Protein 5J0J (pdb70)

Foldseek 3Di:
DVVLVVLVVVLVVLVVVLVVLVVVLVVLVVVCVVVVDPPSVVVNVVSVVVSVVSVVVSVVSVVVSVVVVD/DLLVVLVVVLVVLVVVLVVLVVVLVVLVVVCVVDPDVVSVVVNVVSVVVNVVSVVVSVVSVVSSVVVVD/DVCQLVVLVVVLVVLVVVLVVLVVVLVVLVVVCVVPVDVVSVVVSVVSVVVNVVSVVVSVVSVVSNVVVVD

Solvent-accessible surface area: 11406 Å² total; per-residue (Å²): 159,183,122,24,132,89,1,24,135,72,2,65,66,18,16,126,73,1,89,129,5,12,103,52,0,88,96,49,28,123,134,0,94,150,70,56,68,111,75,34,1,4,88,0,0,96,7,0,4,97,0,9,65,17,7,5,73,2,6,82,8,10,11,68,0,0,143,30,38,70,177,111,35,160,126,15,33,102,104,2,89,64,12,10,158,72,0,91,139,17,16,116,78,0,86,106,46,26,100,124,0,106,139,79,41,48,132,105,22,3,13,84,0,0,83,14,0,0,87,1,10,69,11,9,9,68,3,8,70,9,11,12,59,1,0,116,16,36,67,100,148,177,118,16,148,52,4,32,137,81,4,99,62,14,10,126,70,2,113,130,11,18,100,64,0,83,100,19,17,82,142,1,115,156,67,53,75,88,107,28,5,7,76,0,0,58,7,0,3,114,2,5,62,12,9,0,73,3,7,83,10,11,9,75,0,1,108,16,38,69

Radius of gyration: 17.62 Å; Cα contacts (8 Å, |Δi|>4): 221; chains: 3; bounding box: 29×32×51 Å

Structure (mmCIF, N/CA/C/O backbone):
data_5J0J
#
_entry.id   5J0J
#
_cell.length_a   50.010
_cell.length_b   34.386
_cell.length_c   61.542
_cell.angle_alpha   90.00
_cell.angle_beta   92.40
_cell.angle_gamma   90.00
#
_symmetry.space_group_name_H-M   'P 1 21 1'
#
loop_
_entity.id
_entity.type
_entity.pdbx_description
1 polymer 'designed protein 2L6HC3_6'
2 water water
#
loop_
_atom_site.group_PDB
_atom_site.id
_atom_site.type_symbol
_atom_site.label_atom_id
_atom_site.label_alt_id
_atom_site.label_comp_id
_atom_site.label_asym_id
_atom_site.label_entity_id
_atom_site.label_seq_id
_atom_site.pdbx_PDB_ins_code
_atom_site.Cartn_x
_atom_site.Cartn_y
_atom_site.Cartn_z
_atom_site.occupancy
_atom_site.B_iso_or_equiv
_atom_site.auth_seq_id
_atom_site.auth_comp_id
_atom_site.auth_asym_id
_atom_site.auth_atom_id
_atom_site.pdbx_PDB_model_num
ATOM 1 N N . LYS A 1 7 ? 46.718 19.029 14.515 1.00 70.95 2 LYS A N 1
ATOM 2 C CA . LYS A 1 7 ? 45.711 17.981 14.626 1.00 77.72 2 LYS A CA 1
ATOM 3 C C . LYS A 1 7 ? 46.287 16.744 15.312 1.00 77.24 2 LYS A C 1
ATOM 4 O O . LYS A 1 7 ? 45.575 16.034 16.023 1.00 69.89 2 LYS A O 1
ATOM 22 N N . TYR A 1 8 ? 47.573 16.485 15.094 1.00 81.45 3 TYR A N 1
ATOM 23 C CA . TYR A 1 8 ? 48.260 15.426 15.824 1.00 80.27 3 TYR A CA 1
ATOM 24 C C . TYR A 1 8 ? 48.210 15.740 17.310 1.00 68.51 3 TYR A C 1
ATOM 25 O O . TYR A 1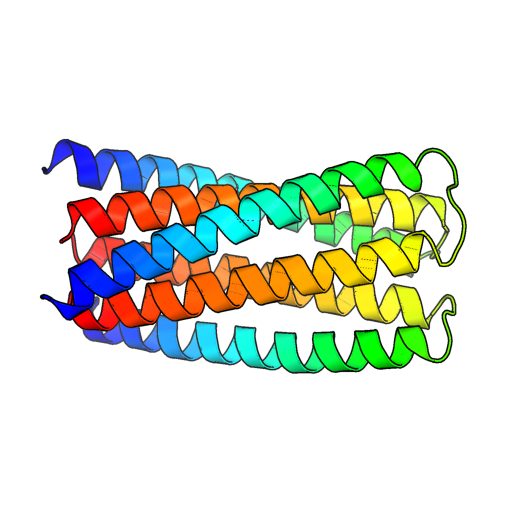 8 ? 48.033 14.850 18.140 1.00 58.01 3 TYR A O 1
ATOM 43 N N . LYS A 1 9 ? 48.363 17.021 17.631 1.00 72.13 4 LYS A N 1
ATOM 44 C CA . LYS A 1 9 ? 48.318 17.482 19.011 1.00 78.79 4 LYS A CA 1
ATOM 45 C C . LYS A 1 9 ? 46.922 17.287 19.594 1.00 76.63 4 LYS A C 1
ATOM 46 O O . LYS A 1 9 ? 46.777 16.910 20.757 1.00 66.76 4 LYS A O 1
ATOM 65 N N . ILE A 1 10 ? 45.898 17.538 18.781 1.00 73.23 5 ILE A N 1
ATOM 66 C CA . ILE A 1 10 ? 44.513 17.367 19.215 1.00 71.29 5 ILE A CA 1
ATOM 67 C C . ILE A 1 10 ? 44.255 15.920 19.614 1.00 64.08 5 ILE A C 1
ATOM 68 O O . ILE A 1 10 ? 43.737 15.652 20.696 1.00 52.62 5 ILE A O 1
ATOM 84 N N . LYS A 1 11 ? 44.611 14.995 18.729 1.00 54.38 6 LYS A N 1
ATOM 85 C CA . LYS A 1 11 ? 44.488 13.572 19.015 1.00 58.76 6 LYS A CA 1
ATOM 86 C C . LYS A 1 11 ? 45.295 13.204 20.257 1.00 52.08 6 LYS A C 1
ATOM 87 O O . LYS A 1 11 ? 44.842 12.424 21.094 1.00 44.23 6 LYS A O 1
ATOM 106 N N . GLU A 1 12 ? 46.486 13.781 20.374 1.00 52.85 7 GLU A N 1
ATOM 107 C CA . GLU A 1 12 ? 47.366 13.501 21.502 1.00 56.45 7 GLU A CA 1
ATOM 108 C C . GLU A 1 12 ? 46.771 14.033 22.801 1.00 52.19 7 GLU A C 1
ATOM 109 O O . GLU A 1 12 ? 46.837 13.370 23.836 1.00 49.62 7 GLU A O 1
ATOM 121 N N . THR A 1 13 ? 46.190 15.228 22.743 1.00 38.63 8 THR A N 1
ATOM 122 C CA . THR A 1 13 ? 45.617 15.851 23.931 1.00 57.73 8 THR A CA 1
ATOM 123 C C . THR A 1 13 ? 44.366 15.115 24.392 1.00 48.58 8 THR A C 1
ATOM 124 O O . THR A 1 13 ? 44.138 14.970 25.590 1.00 39.99 8 THR A O 1
ATOM 135 N N . LEU A 1 14 ? 43.558 14.656 23.440 1.00 40.55 9 LEU A N 1
ATOM 136 C CA . LEU A 1 14 ? 42.375 13.868 23.763 1.00 46.47 9 LEU A CA 1
ATOM 137 C C . LEU A 1 14 ? 42.787 12.599 24.490 1.00 50.78 9 LEU A C 1
ATOM 138 O O . LEU A 1 14 ? 42.157 12.197 25.469 1.00 56.35 9 LEU A O 1
ATOM 154 N N . LYS A 1 15 ? 43.856 11.977 24.006 1.00 44.98 10 LYS A N 1
ATOM 155 C CA . LYS A 1 15 ? 44.400 10.786 24.639 1.00 51.68 10 LYS A CA 1
ATOM 156 C C . LYS A 1 15 ? 44.876 11.138 26.042 1.00 49.47 10 LYS A C 1
ATOM 157 O O . LYS A 1 15 ? 44.715 10.356 26.980 1.00 44.86 10 LYS A O 1
ATOM 176 N N . ARG A 1 16 ? 45.456 12.327 26.179 1.00 36.61 11 ARG A N 1
ATOM 177 C CA . ARG A 1 16 ? 45.928 12.800 27.473 1.00 45.88 11 ARG A CA 1
ATOM 178 C C . ARG A 1 16 ? 44.723 13.115 28.353 1.00 42.94 11 ARG A C 1
ATOM 179 O O . ARG A 1 16 ? 44.672 12.731 29.523 1.00 32.39 11 ARG A O 1
ATOM 200 N N . LEU A 1 17 ? 43.746 13.798 27.767 1.00 45.04 12 LEU A N 1
ATOM 201 C CA . LEU A 1 17 ? 42.513 14.142 28.459 1.00 52.66 12 LEU A CA 1
ATOM 202 C C . LEU A 1 17 ? 41.830 12.867 28.946 1.00 49.28 12 LEU A C 1
ATOM 203 O O . LEU A 1 17 ? 41.266 12.827 30.038 1.00 40.85 12 LEU A O 1
ATOM 219 N N . GLU A 1 18 ? 41.916 11.820 28.132 1.00 44.21 13 GLU A N 1
ATOM 220 C CA . GLU A 1 18 ? 41.329 10.527 28.460 1.00 46.23 13 GLU A CA 1
ATOM 221 C C . GLU A 1 18 ? 42.018 9.891 29.669 1.00 53.56 13 GLU A C 1
ATOM 222 O O . GLU A 1 18 ? 41.355 9.346 30.550 1.00 41.57 13 GLU A O 1
ATOM 234 N N . ASP A 1 19 ? 43.346 9.967 29.708 1.00 47.91 14 ASP A N 1
ATOM 235 C CA . ASP A 1 19 ? 44.112 9.386 30.807 1.00 52.93 14 ASP A CA 1
ATOM 236 C C . ASP A 1 19 ? 43.873 10.137 32.114 1.00 53.30 14 ASP A C 1
ATOM 237 O O . ASP A 1 19 ? 43.833 9.532 33.186 1.00 47.93 14 ASP A O 1
ATOM 246 N N . SER A 1 20 ? 43.724 11.456 32.023 1.00 45.83 15 SER A N 1
ATOM 247 C CA . SER A 1 20 ? 43.447 12.281 33.195 1.00 53.89 15 SER A CA 1
ATOM 248 C C . SER A 1 20 ? 42.111 11.897 33.818 1.00 42.60 15 SER A C 1
ATOM 249 O O . SER A 1 20 ? 41.958 11.886 35.037 1.00 47.21 15 SER A O 1
ATOM 257 N N . LEU A 1 21 ? 41.147 11.585 32.961 1.00 40.70 16 LEU A N 1
ATOM 258 C CA . LEU A 1 21 ? 39.818 11.185 33.401 1.00 52.99 16 LEU A CA 1
ATOM 259 C C . LEU A 1 21 ? 39.872 9.876 34.185 1.00 54.86 16 LEU A C 1
ATOM 260 O O . LEU A 1 21 ? 39.279 9.765 35.258 1.00 45.37 16 LEU A O 1
ATOM 276 N N . ARG A 1 22 ? 40.590 8.892 33.650 1.00 59.88 17 ARG A N 1
ATOM 277 C CA . ARG A 1 22 ? 40.716 7.594 34.307 1.00 62.95 17 ARG A CA 1
ATOM 278 C C . ARG A 1 22 ? 41.311 7.758 35.696 1.00 61.63 17 ARG A C 1
ATOM 279 O O . ARG A 1 22 ? 40.893 7.094 36.646 1.00 60.11 17 ARG A O 1
ATOM 300 N N . GLU A 1 23 ? 42.288 8.649 35.808 1.00 56.85 18 GLU A N 1
ATOM 301 C CA . GLU A 1 23 ? 42.912 8.929 37.091 1.00 70.21 18 GLU A CA 1
ATOM 302 C C . GLU A 1 23 ? 41.897 9.557 38.044 1.00 63.41 18 GLU A C 1
ATOM 303 O O . GLU A 1 23 ? 41.898 9.264 39.238 1.00 61.58 18 GLU A O 1
ATOM 315 N N . LEU A 1 24 ? 41.024 10.410 37.511 1.00 56.99 19 LEU A N 1
ATOM 316 C CA . LEU A 1 24 ? 39.999 11.059 38.327 1.00 55.66 19 LEU A CA 1
ATOM 317 C C . LEU A 1 24 ? 39.078 10.027 38.968 1.00 44.75 19 LEU A C 1
ATOM 318 O O . LEU A 1 24 ? 38.849 10.057 40.177 1.00 49.13 19 LEU A O 1
ATOM 334 N N . ARG A 1 25 ? 38.551 9.119 38.152 1.00 45.97 20 ARG A N 1
ATOM 335 C 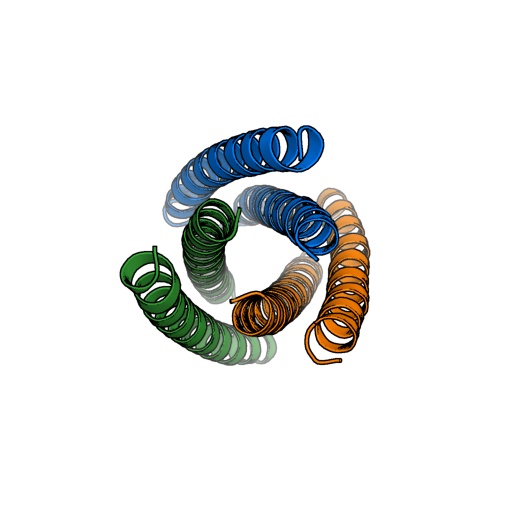CA . ARG A 1 25 ? 37.649 8.080 38.637 1.00 56.48 20 ARG A CA 1
ATOM 336 C C . ARG A 1 25 ? 38.327 7.198 39.676 1.00 60.36 20 ARG A C 1
ATOM 337 O O . ARG A 1 25 ? 37.689 6.746 40.626 1.00 61.73 20 ARG A O 1
ATOM 358 N N . ARG A 1 26 ? 39.619 6.950 39.487 1.00 62.31 21 ARG A N 1
ATOM 359 C CA . ARG A 1 26 ? 40.389 6.158 40.438 1.00 64.51 21 ARG A CA 1
ATOM 360 C C . ARG A 1 26 ? 40.457 6.878 41.780 1.00 58.17 21 ARG A C 1
ATOM 361 O O . ARG A 1 26 ? 40.299 6.264 42.835 1.00 55.28 21 ARG A O 1
ATOM 382 N N . ILE A 1 27 ? 40.691 8.186 41.729 1.00 58.35 22 ILE A N 1
ATOM 383 C CA . ILE A 1 27 ? 40.722 9.012 42.932 1.00 54.05 22 ILE A CA 1
ATOM 384 C C . ILE A 1 27 ? 39.322 9.124 43.521 1.00 49.85 22 ILE A C 1
ATOM 385 O O . ILE A 1 27 ? 39.152 9.145 44.740 1.00 57.97 22 ILE A O 1
ATOM 401 N N . LEU A 1 28 ? 38.323 9.195 42.648 1.00 47.64 23 LEU A N 1
ATOM 402 C CA . LEU A 1 28 ? 36.938 9.321 43.084 1.00 57.23 23 LEU A CA 1
ATOM 403 C C . LEU A 1 28 ? 36.511 8.076 43.857 1.00 59.79 23 LEU A C 1
ATOM 404 O O . LEU A 1 28 ? 35.848 8.173 44.890 1.00 54.24 23 LEU A O 1
ATOM 420 N N . GLU A 1 29 ? 36.902 6.909 43.352 1.00 54.53 24 GLU A N 1
ATOM 421 C CA . GLU A 1 29 ? 36.628 5.647 44.030 1.00 53.12 24 GLU A CA 1
ATOM 422 C C . GLU A 1 29 ? 37.340 5.612 45.373 1.00 65.46 24 GLU A C 1
ATOM 423 O O . GLU A 1 29 ? 36.759 5.221 46.384 1.00 70.55 24 GLU A O 1
ATOM 435 N N . GLU A 1 30 ? 38.605 6.022 45.371 1.00 65.78 25 GLU A N 1
ATOM 436 C CA . GLU A 1 30 ? 39.387 6.108 46.596 1.00 67.95 25 GLU A CA 1
ATOM 437 C C . GLU A 1 30 ? 38.691 7.053 47.566 1.00 68.70 25 GLU A C 1
ATOM 438 O O . GLU A 1 30 ? 38.549 6.755 48.751 1.00 66.17 25 GLU A O 1
ATOM 450 N N . LEU A 1 31 ? 38.241 8.188 47.041 1.00 71.38 26 LEU A N 1
ATOM 451 C CA . LEU A 1 31 ? 37.571 9.202 47.844 1.00 66.90 26 LEU A CA 1
ATOM 452 C C . LEU A 1 31 ? 36.260 8.661 48.404 1.00 64.83 26 LEU A C 1
ATOM 453 O O . LEU A 1 31 ? 35.915 8.916 49.558 1.00 55.62 26 LEU A O 1
ATOM 469 N N . LYS A 1 32 ? 35.542 7.901 47.583 1.00 58.34 27 LYS A N 1
ATOM 470 C CA . LYS A 1 32 ? 34.261 7.331 47.988 1.00 65.51 27 LYS A CA 1
ATOM 471 C C . LYS A 1 32 ? 34.442 6.235 49.032 1.00 72.89 27 LYS A C 1
ATOM 472 O O . LYS A 1 32 ? 33.568 6.018 49.871 1.00 73.23 27 LYS A O 1
ATOM 491 N N . GLU A 1 33 ? 35.574 5.540 48.974 1.00 73.75 28 GLU A N 1
ATOM 492 C CA . GLU A 1 33 ? 35.886 4.526 49.973 1.00 76.29 28 GLU A CA 1
ATOM 493 C C . GLU A 1 33 ? 36.041 5.168 51.344 1.00 78.52 28 GLU A C 1
ATOM 494 O O . GLU A 1 33 ? 35.353 4.797 52.294 1.00 84.29 28 GLU A O 1
ATOM 506 N N . MET A 1 34 ? 36.940 6.143 51.433 1.00 72.77 29 MET A N 1
ATOM 507 C CA . MET A 1 34 ? 37.251 6.792 52.700 1.00 65.13 29 MET A CA 1
ATOM 508 C C . MET A 1 34 ? 36.052 7.536 53.281 1.00 77.70 29 MET A C 1
ATOM 509 O O . MET A 1 34 ? 36.018 7.830 54.475 1.00 82.61 29 MET A O 1
ATOM 523 N N . LEU A 1 35 ? 35.071 7.838 52.438 1.00 79.03 30 LEU A N 1
ATOM 524 C CA . LEU A 1 35 ? 33.891 8.566 52.885 1.00 73.41 30 LEU A CA 1
ATOM 525 C C . LEU A 1 35 ? 33.050 7.696 53.813 1.00 78.95 30 LEU A C 1
ATOM 526 O O . LEU A 1 35 ? 32.438 8.198 54.755 1.00 81.72 30 LEU A O 1
ATOM 542 N N . GLU A 1 36 ? 33.025 6.393 53.542 1.00 84.89 31 GLU A N 1
ATOM 543 C CA . GLU A 1 36 ? 32.366 5.436 54.426 1.00 96.68 31 GLU A CA 1
ATOM 544 C C . GLU A 1 36 ? 33.394 4.808 55.370 1.00 95.09 31 GLU A C 1
ATOM 545 O O . GLU A 1 36 ? 33.299 3.633 55.724 1.00 97.05 31 GLU A O 1
ATOM 557 N N . ARG A 1 37 ? 34.385 5.606 55.758 1.00 93.12 32 ARG A N 1
ATOM 558 C CA . ARG A 1 37 ? 35.375 5.203 56.754 1.00 88.22 32 ARG A CA 1
ATOM 559 C C . ARG A 1 37 ? 35.523 6.285 57.819 1.00 92.86 32 ARG A C 1
ATOM 560 O O . ARG A 1 37 ? 36.275 6.121 58.780 1.00 100.64 32 ARG A O 1
ATOM 581 N N . LEU A 1 38 ? 34.816 7.395 57.627 1.00 83.08 33 LEU A N 1
ATOM 582 C CA . LEU A 1 38 ? 34.634 8.394 58.669 1.00 88.65 33 LEU A CA 1
ATOM 583 C C . LEU A 1 38 ? 33.207 8.290 59.192 1.00 99.95 33 LEU A C 1
ATOM 584 O O . LEU A 1 38 ? 32.893 8.793 60.267 1.00 102.02 33 LEU A O 1
ATOM 600 N N . GLU A 1 39 ? 32.345 7.639 58.415 1.00 96.26 34 GLU A N 1
ATOM 601 C CA . GLU A 1 39 ? 30.984 7.360 58.849 1.00 94.52 34 GLU A CA 1
ATOM 602 C C . GLU A 1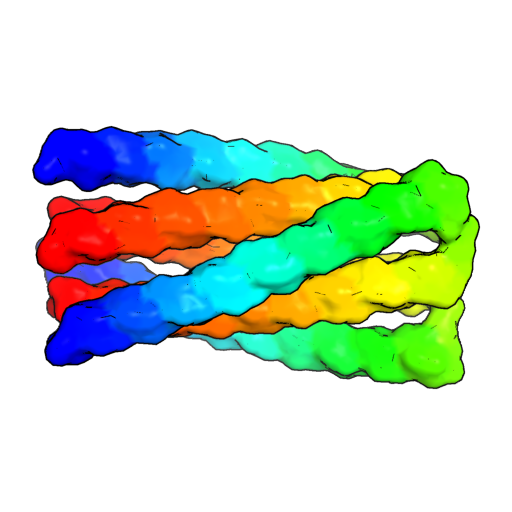 39 ? 31.002 6.279 59.929 1.00 107.58 34 GLU A C 1
ATOM 603 O O . GLU A 1 39 ? 30.091 6.197 60.753 1.00 116.57 34 GLU A O 1
ATOM 615 N N . LYS A 1 40 ? 32.050 5.457 59.915 1.00 105.80 35 LYS A N 1
ATOM 616 C CA . LYS A 1 40 ? 32.263 4.437 60.937 1.00 106.34 35 LYS A CA 1
ATOM 617 C C . LYS A 1 40 ? 32.992 5.028 62.141 1.00 106.90 35 LYS A C 1
ATOM 618 O O . LYS A 1 40 ? 32.755 4.629 63.282 1.00 111.11 35 LYS A O 1
ATOM 637 N N . ASN A 1 41 ? 33.881 5.979 61.868 1.00 102.00 36 ASN A N 1
ATOM 638 C CA . ASN A 1 41 ? 34.660 6.654 62.902 1.00 110.08 36 ASN A CA 1
ATOM 639 C C . ASN A 1 41 ? 34.615 8.169 62.697 1.00 111.94 36 ASN A C 1
ATOM 640 O O . ASN A 1 41 ? 35.586 8.761 62.224 1.00 112.03 36 ASN A O 1
ATOM 651 N N . PRO A 1 42 ? 33.480 8.802 63.034 1.00 112.27 37 PRO A N 1
ATOM 652 C CA . PRO A 1 42 ? 33.349 10.257 62.895 1.00 104.72 37 PRO A CA 1
ATOM 653 C C . PRO A 1 42 ? 34.242 11.024 63.870 1.00 107.87 37 PRO A C 1
ATOM 654 O O . PRO A 1 42 ? 33.740 11.731 64.744 1.00 115.57 37 PRO A O 1
ATOM 665 N N . ASP A 1 43 ? 35.554 10.871 63.721 1.00 105.75 38 ASP A N 1
ATOM 666 C CA . ASP A 1 43 ? 36.512 11.566 64.574 1.00 109.61 38 ASP A CA 1
ATOM 667 C C . ASP A 1 43 ? 37.551 12.308 63.743 1.00 98.46 38 ASP A C 1
ATOM 668 O O . ASP A 1 43 ? 37.563 12.224 62.515 1.00 99.32 38 ASP A O 1
ATOM 677 N N . LYS A 1 44 ? 38.428 13.027 64.432 1.00 97.43 39 LYS A N 1
ATOM 678 C CA . LYS A 1 44 ? 39.416 13.881 63.788 1.00 91.55 39 LYS A CA 1
ATOM 679 C C . LYS A 1 44 ? 40.503 13.079 63.080 1.00 96.07 39 LYS A C 1
ATOM 680 O O . LYS A 1 44 ? 40.668 11.885 63.324 1.00 105.44 39 LYS A O 1
ATOM 699 N N . ASP A 1 45 ? 41.166 13.758 62.155 1.00 93.07 40 ASP A N 1
ATOM 700 C CA . ASP A 1 45 ? 42.319 13.244 61.409 1.00 92.86 40 ASP A CA 1
ATOM 701 C C . ASP A 1 45 ? 42.016 12.100 60.463 1.00 83.99 40 ASP A C 1
ATOM 702 O O . ASP A 1 45 ? 42.807 11.802 59.618 1.00 87.05 40 ASP A O 1
ATOM 711 N N . VAL A 1 46 ? 40.882 11.456 60.610 1.00 82.79 41 VAL A N 1
ATOM 712 C CA . VAL A 1 46 ? 40.291 10.669 59.535 1.00 83.75 41 VAL A CA 1
ATOM 713 C C . VAL A 1 46 ? 39.620 11.649 58.582 1.00 77.94 41 VAL A C 1
ATOM 714 O O . VAL A 1 46 ? 39.622 11.462 57.366 1.00 76.05 41 VAL A O 1
ATOM 727 N N . ILE A 1 47 ? 39.041 12.696 59.162 1.00 71.67 42 ILE A N 1
ATOM 728 C CA . ILE A 1 47 ? 38.532 13.831 58.404 1.00 63.65 42 ILE A CA 1
ATOM 729 C C . ILE A 1 47 ? 39.668 14.464 57.609 1.00 61.62 42 ILE A C 1
ATOM 730 O O . ILE A 1 47 ? 39.486 14.863 56.459 1.00 65.70 42 ILE A O 1
ATOM 746 N N . VAL A 1 48 ? 40.845 14.537 58.224 1.00 63.95 43 VAL A N 1
ATOM 747 C CA . VAL A 1 48 ? 42.022 15.105 57.573 1.00 67.21 43 VAL A CA 1
ATOM 748 C C . VAL A 1 48 ? 42.475 14.215 56.418 1.00 58.79 43 VAL A C 1
ATOM 749 O O . VAL A 1 48 ? 42.906 14.714 55.380 1.00 62.39 43 VAL A O 1
ATOM 762 N N . GLU A 1 49 ? 42.373 12.901 56.603 1.00 59.45 44 GLU A N 1
ATOM 763 C CA . GLU A 1 49 ? 42.744 11.950 55.557 1.00 69.15 44 GLU A CA 1
ATOM 764 C C . GLU A 1 49 ? 41.899 12.158 54.307 1.00 61.82 44 GLU A C 1
ATOM 765 O O . GLU A 1 49 ? 42.387 12.017 53.190 1.00 51.44 44 GLU A O 1
ATOM 777 N N . VAL A 1 50 ? 40.629 12.490 54.507 1.00 62.32 45 VAL A N 1
ATOM 778 C CA . VAL A 1 50 ? 39.711 12.720 53.398 1.00 63.09 45 VAL A CA 1
ATOM 779 C C . VAL A 1 50 ? 40.003 14.050 52.719 1.00 52.48 45 VAL A C 1
ATOM 780 O O . VAL A 1 50 ? 40.039 14.130 51.491 1.00 49.32 45 VAL A O 1
ATOM 793 N N . LEU A 1 51 ? 40.211 15.089 53.522 1.00 45.93 46 LEU A N 1
ATOM 794 C CA . LEU A 1 51 ? 40.538 16.406 52.990 1.00 46.63 46 LEU A CA 1
ATOM 795 C C . LEU A 1 51 ? 41.757 16.326 52.082 1.00 47.77 46 LEU A C 1
ATOM 796 O O . LEU A 1 51 ? 41.810 16.994 51.054 1.00 51.41 46 LEU A O 1
ATOM 812 N N . LYS A 1 52 ? 42.727 15.497 52.458 1.00 49.63 47 LYS A N 1
ATOM 813 C CA . LYS A 1 52 ? 43.905 15.287 51.625 1.00 57.76 47 LYS A CA 1
ATOM 814 C C . LYS A 1 52 ? 43.507 14.737 50.260 1.00 47.29 47 LYS A C 1
ATOM 815 O O . LYS A 1 52 ? 44.031 15.165 49.233 1.00 54.03 47 LYS A O 1
ATOM 834 N N . VAL A 1 53 ? 42.575 13.789 50.257 1.00 42.78 48 VAL A N 1
ATOM 835 C CA . VAL A 1 53 ? 42.166 13.124 49.026 1.00 48.59 48 VAL A CA 1
ATOM 836 C C . VAL A 1 53 ? 41.228 14.016 48.218 1.00 39.10 48 VAL A C 1
ATOM 837 O O . VAL A 1 53 ? 41.170 13.919 46.992 1.00 35.56 48 VAL A O 1
ATOM 850 N N . ILE A 1 54 ? 40.498 14.887 48.908 1.00 43.89 49 ILE A N 1
ATOM 851 C CA . ILE A 1 54 ? 39.616 15.837 48.240 1.00 37.11 49 ILE A CA 1
ATOM 852 C C . ILE A 1 54 ? 40.446 16.839 47.437 1.00 41.82 49 ILE A C 1
ATOM 853 O O . ILE A 1 54 ? 40.168 17.084 46.262 1.00 35.83 49 ILE A O 1
ATOM 869 N N . VAL A 1 55 ? 41.475 17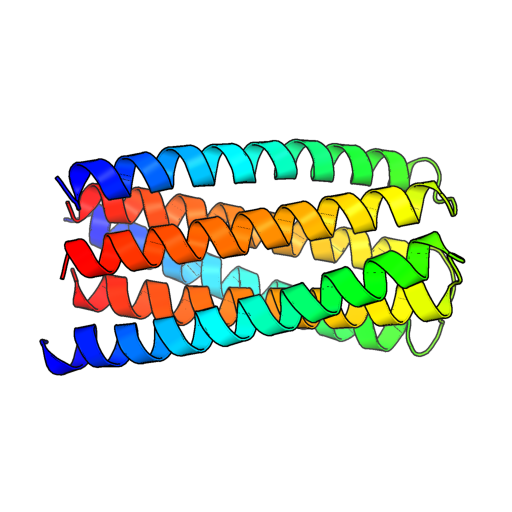.402 48.063 1.00 36.54 50 VAL A N 1
ATOM 870 C CA . VAL A 1 55 ? 42.346 18.354 47.381 1.00 44.09 50 VAL A CA 1
ATOM 871 C C . VAL A 1 55 ? 43.059 17.662 46.227 1.00 36.27 50 VAL A C 1
ATOM 872 O O . VAL A 1 55 ? 43.298 18.263 45.182 1.00 39.10 50 VAL A O 1
ATOM 885 N N . LYS A 1 56 ? 43.396 16.393 46.427 1.00 40.67 51 LYS A N 1
ATOM 886 C CA . LYS A 1 56 ? 44.003 15.586 45.379 1.00 40.88 51 LYS A CA 1
ATOM 887 C C . LYS A 1 56 ? 43.038 15.459 44.211 1.00 31.22 51 LYS A C 1
ATOM 888 O O . LYS A 1 56 ? 43.424 15.625 43.055 1.00 32.34 51 LYS A O 1
ATOM 907 N N . ALA A 1 57 ? 41.778 15.167 44.517 1.00 32.54 52 ALA A N 1
ATOM 908 C CA . ALA A 1 57 ? 40.758 15.040 43.485 1.00 38.74 52 ALA A CA 1
ATOM 909 C C . ALA A 1 57 ? 40.578 16.367 42.750 1.00 33.88 52 ALA A C 1
ATOM 910 O O . ALA A 1 57 ? 40.489 16.403 41.523 1.00 30.75 52 ALA A O 1
ATOM 917 N N . ILE A 1 58 ? 40.536 17.458 43.510 1.00 28.67 53 ILE A N 1
ATOM 918 C CA . ILE A 1 58 ? 40.361 18.784 42.933 1.00 32.20 53 ILE A CA 1
ATOM 919 C C . ILE A 1 58 ? 41.565 19.158 42.079 1.00 32.98 53 ILE A C 1
ATOM 920 O O . ILE A 1 58 ? 41.408 19.694 40.985 1.00 32.85 53 ILE A O 1
ATOM 936 N N . GLU A 1 59 ? 42.764 18.868 42.573 1.00 36.40 54 GLU A N 1
ATOM 937 C CA . GLU A 1 59 ? 43.977 19.138 41.813 1.00 42.06 54 GLU A CA 1
ATOM 938 C C . GLU A 1 59 ? 43.941 18.386 40.489 1.00 27.64 54 GLU A C 1
ATOM 939 O O . GLU A 1 59 ? 44.317 18.925 39.449 1.00 37.72 54 GLU A O 1
ATOM 951 N N . ALA A 1 60 ? 43.474 17.143 40.533 1.00 27.82 55 ALA A N 1
ATOM 952 C CA . ALA A 1 60 ? 43.344 16.329 39.331 1.00 26.55 55 ALA A CA 1
ATOM 953 C C . ALA A 1 60 ? 42.245 16.881 38.434 1.00 29.78 55 ALA A C 1
ATOM 954 O O . ALA A 1 60 ? 42.347 16.834 37.208 1.00 31.22 55 ALA A O 1
ATOM 961 N N . SER A 1 61 ? 41.194 17.412 39.052 1.00 28.02 56 SER A N 1
ATOM 962 C CA . SER A 1 61 ? 40.093 18.014 38.309 1.00 27.06 56 SER A CA 1
ATOM 963 C C . SER A 1 61 ? 40.558 19.258 37.554 1.00 29.34 56 SER A C 1
ATOM 964 O O . SER A 1 61 ? 40.268 19.415 36.368 1.00 24.09 56 SER A O 1
ATOM 972 N N . VAL A 1 62 ? 41.281 20.137 38.241 1.00 23.15 57 VAL A N 1
ATOM 973 C CA . VAL A 1 62 ? 41.777 21.367 37.626 1.00 29.66 57 VAL A CA 1
ATOM 974 C C . VAL A 1 62 ? 42.772 21.056 36.510 1.00 28.44 57 VAL A C 1
ATOM 975 O O . VAL A 1 62 ? 42.778 21.714 35.470 1.00 34.43 57 VAL A O 1
ATOM 988 N N . GLU A 1 63 ? 43.614 20.052 36.732 1.00 36.03 58 GLU A N 1
ATOM 989 C CA . GLU A 1 63 ? 44.557 19.618 35.709 1.00 42.71 58 GLU A CA 1
ATOM 990 C C . GLU A 1 63 ? 43.803 19.118 34.482 1.00 34.97 58 GLU A C 1
ATOM 991 O O . GLU A 1 63 ? 44.186 19.404 33.348 1.00 34.34 58 GLU A O 1
ATOM 1003 N N . ASN A 1 64 ? 42.722 18.378 34.712 1.00 33.59 59 ASN A N 1
ATOM 1004 C CA . ASN A 1 64 ? 41.902 17.876 33.614 1.00 35.45 59 ASN A CA 1
ATOM 1005 C C . ASN A 1 64 ? 41.286 19.027 32.826 1.00 27.27 59 ASN A C 1
ATOM 1006 O O . ASN A 1 64 ? 41.209 18.977 31.600 1.00 29.51 59 ASN A O 1
ATOM 1017 N N . GLN A 1 65 ? 40.859 20.067 33.535 1.00 25.99 60 GLN A N 1
ATOM 1018 C CA . GLN A 1 65 ? 40.285 21.249 32.896 1.00 34.08 60 GLN A CA 1
ATOM 1019 C C . GLN A 1 65 ? 41.344 22.073 32.166 1.00 34.30 60 GLN A C 1
ATOM 1020 O O . GLN A 1 65 ? 41.051 22.717 31.157 1.00 27.04 60 GLN A O 1
ATOM 1034 N N . ARG A 1 66 ? 42.572 22.059 32.676 1.00 40.56 61 ARG A N 1
ATOM 1035 C CA . ARG A 1 66 ? 43.666 22.768 32.019 1.00 40.16 61 ARG A CA 1
ATOM 1036 C C . ARG A 1 66 ? 43.936 22.123 30.666 1.00 31.95 61 ARG A C 1
ATOM 1037 O O . ARG A 1 66 ? 43.986 22.801 29.640 1.00 29.31 61 ARG A O 1
ATOM 1058 N N . ILE A 1 67 ? 44.087 20.803 30.675 1.00 31.71 62 ILE A N 1
ATOM 1059 C CA . ILE A 1 67 ? 44.304 20.039 29.451 1.00 43.69 62 ILE A CA 1
ATOM 1060 C C . ILE A 1 67 ? 43.135 20.214 28.490 1.00 38.92 62 ILE A C 1
ATOM 1061 O O . ILE A 1 67 ? 43.319 20.248 27.274 1.00 41.75 62 ILE A O 1
ATOM 1077 N N . SER A 1 68 ? 41.932 20.322 29.047 1.00 44.00 63 SER A N 1
ATOM 1078 C CA . SER A 1 68 ? 40.722 20.473 28.246 1.00 40.25 63 SER A CA 1
ATOM 1079 C C . SER A 1 68 ? 40.705 21.801 27.493 1.00 33.17 63 SER A C 1
ATOM 1080 O O . SER A 1 68 ? 40.435 21.835 26.294 1.00 34.16 63 SER A O 1
ATOM 1088 N N . ALA A 1 69 ? 40.990 22.890 28.203 1.00 35.87 64 ALA A N 1
ATOM 1089 C CA . ALA A 1 69 ? 41.009 24.224 27.602 1.00 33.74 64 ALA A CA 1
ATOM 1090 C C . ALA A 1 69 ? 42.148 24.354 26.597 1.00 43.17 64 ALA A C 1
ATOM 1091 O O . ALA A 1 69 ? 41.986 24.945 25.528 1.00 33.56 64 ALA A O 1
ATOM 1098 N N . GLU A 1 70 ? 43.304 23.807 26.957 1.00 38.09 65 GLU A N 1
ATOM 1099 C CA . GLU A 1 70 ? 44.451 23.767 26.059 1.00 49.29 65 GLU A CA 1
ATOM 1100 C C . GLU A 1 70 ? 44.063 23.125 24.732 1.00 43.62 65 GLU A C 1
ATOM 1101 O O . GLU A 1 70 ? 44.505 23.557 23.669 1.00 47.38 65 GLU A O 1
ATOM 1113 N N . ASN A 1 71 ? 43.222 22.099 24.806 1.00 42.77 66 ASN A N 1
ATOM 1114 C CA . ASN A 1 71 ? 42.766 21.390 23.618 1.00 41.18 66 ASN A CA 1
ATOM 1115 C C . ASN A 1 71 ? 41.719 22.186 22.839 1.00 43.64 66 ASN A C 1
ATOM 1116 O O . ASN A 1 71 ? 41.603 22.046 21.623 1.00 44.68 66 ASN A O 1
ATOM 1127 N N . GLN A 1 72 ? 40.978 23.037 23.518 1.00 43.34 67 GLN A N 1
ATOM 1128 C CA . GLN A 1 72 ? 39.980 23.885 22.899 1.00 41.77 67 GLN A CA 1
ATOM 1129 C C . GLN A 1 72 ? 40.596 25.055 22.179 1.00 46.13 67 GLN A C 1
ATOM 1130 O O . GLN A 1 72 ? 40.085 25.540 21.207 1.00 34.83 67 GLN A O 1
ATOM 1144 N N . LYS A 1 73 ? 41.732 25.479 22.675 1.00 46.21 68 LYS A N 1
ATOM 1145 C CA . LYS A 1 73 ? 42.504 26.506 21.987 1.00 49.32 68 LYS A CA 1
ATOM 1146 C C . LYS A 1 73 ? 43.009 25.969 20.651 1.00 49.37 68 LYS A C 1
ATOM 1147 O O . LYS A 1 73 ? 43.238 26.729 19.710 1.00 52.76 68 LYS A O 1
ATOM 1166 N N . ALA A 1 74 ? 43.175 24.651 20.576 1.00 45.29 69 ALA A N 1
ATOM 1167 C CA . ALA A 1 74 ? 43.667 24.000 19.368 1.00 47.88 69 ALA A CA 1
ATOM 1168 C C . ALA A 1 74 ? 42.547 23.785 18.354 1.00 49.20 69 ALA A C 1
ATOM 1169 O O . ALA A 1 74 ? 42.754 23.937 17.150 1.00 57.92 69 ALA A O 1
ATOM 1176 N N . LEU A 1 75 ? 41.363 23.430 18.842 1.00 61.79 70 LEU A N 1
ATOM 1177 C CA . LEU A 1 75 ? 40.211 23.214 17.970 1.00 59.06 70 LEU A CA 1
ATOM 1178 C C . LEU A 1 75 ? 39.822 24.505 17.254 1.00 51.27 70 LEU A C 1
ATOM 1179 O O . LEU A 1 75 ? 39.231 24.473 16.175 1.00 60.00 70 LEU A O 1
ATOM 1195 N N . ALA A 1 76 ? 40.162 25.638 17.860 1.00 50.40 71 ALA A N 1
ATOM 1196 C CA . ALA A 1 76 ? 39.855 26.942 17.284 1.00 58.21 71 ALA A CA 1
ATOM 1197 C C . ALA A 1 76 ? 40.852 27.303 16.187 1.00 53.47 71 ALA A C 1
ATOM 1198 O O . ALA A 1 76 ? 42.065 27.204 16.377 1.00 55.37 71 ALA A O 1
ATOM 1205 N N . TYR B 1 8 ? 35.710 36.388 19.013 1.00 67.82 3 TYR B N 1
ATOM 1206 C CA . TYR B 1 8 ? 34.402 36.488 18.434 1.00 71.77 3 TYR B CA 1
ATOM 1207 C C . TYR B 1 8 ? 33.573 35.299 18.771 1.00 57.99 3 TYR B C 1
ATOM 1208 O O . TYR B 1 8 ? 33.315 34.433 18.000 1.00 77.83 3 TYR B O 1
ATOM 1226 N N . LYS B 1 9 ? 33.117 35.298 19.982 1.00 73.39 4 LYS B N 1
ATOM 1227 C CA . LYS B 1 9 ? 32.478 34.151 20.550 1.00 74.63 4 LYS B CA 1
ATOM 1228 C C . LYS B 1 9 ? 33.634 33.262 20.770 1.00 50.61 4 LYS B C 1
ATOM 1229 O O . LYS B 1 9 ? 34.157 33.247 21.839 1.00 57.77 4 LYS B O 1
ATOM 1248 N N . ILE B 1 10 ? 34.079 32.584 19.742 1.00 51.96 5 ILE B N 1
ATOM 1249 C CA . ILE B 1 10 ? 35.171 31.658 19.903 1.00 53.72 5 ILE B CA 1
ATOM 1250 C C . ILE B 1 10 ? 36.358 32.336 20.561 1.00 54.72 5 ILE B C 1
ATOM 1251 O O . ILE B 1 10 ? 36.745 31.991 21.645 1.00 48.35 5 ILE B O 1
ATOM 1267 N N . LYS B 1 11 ? 36.874 33.357 19.918 1.00 54.64 6 LYS B N 1
ATOM 1268 C CA . LYS B 1 11 ? 37.966 34.129 20.458 1.00 55.03 6 LYS B CA 1
ATOM 1269 C C . LYS B 1 11 ? 37.682 34.728 21.827 1.00 47.57 6 LYS B C 1
ATOM 1270 O O . LYS B 1 11 ? 38.529 34.736 22.665 1.00 46.84 6 LYS B O 1
ATOM 1289 N N . GLU B 1 12 ? 36.494 35.236 22.053 1.00 48.04 7 GLU B N 1
ATOM 1290 C CA . GLU B 1 12 ? 36.195 35.897 23.320 1.00 57.73 7 GLU B CA 1
ATOM 1291 C C . GLU B 1 12 ? 35.834 34.904 24.422 1.00 38.31 7 GLU B C 1
ATOM 1292 O O . GLU B 1 12 ? 36.211 35.100 25.576 1.00 35.64 7 GLU B O 1
ATOM 1304 N N . THR B 1 13 ? 35.111 33.866 24.054 1.00 30.68 8 THR B N 1
ATOM 1305 C CA . THR B 1 13 ? 34.785 32.804 24.978 1.00 46.94 8 THR B CA 1
ATOM 1306 C C . THR B 1 13 ? 36.050 32.092 25.454 1.00 46.26 8 THR B C 1
ATOM 1307 O O . THR B 1 13 ? 36.195 31.740 26.589 1.00 38.47 8 THR B O 1
ATOM 1318 N N . LEU B 1 14 ? 36.976 31.938 24.544 1.00 44.22 9 LEU B N 1
ATOM 1319 C CA . LEU B 1 14 ? 38.243 31.293 24.841 1.00 37.72 9 LEU B CA 1
ATOM 1320 C C . LEU B 1 14 ? 39.042 32.153 25.812 1.00 40.92 9 LEU B C 1
ATOM 1321 O O . LEU B 1 14 ? 39.753 31.633 26.671 1.00 37.14 9 LEU B O 1
ATOM 1337 N N . LYS B 1 15 ? 38.909 33.471 25.687 1.00 43.20 10 LYS B N 1
ATOM 1338 C CA . LYS B 1 15 ? 39.591 34.390 26.594 1.00 44.34 10 LYS B CA 1
ATOM 1339 C C . LYS B 1 15 ? 38.963 34.340 27.984 1.00 41.98 10 LYS B C 1
ATOM 1340 O O . LYS B 1 15 ? 39.668 34.400 28.992 1.00 49.40 10 LYS B O 1
ATOM 1359 N N . ARG B 1 16 ? 37.638 34.239 28.035 1.00 37.83 11 ARG B N 1
ATOM 1360 C CA . ARG B 1 16 ? 36.939 34.079 29.307 1.00 40.53 11 ARG B CA 1
ATOM 1361 C C . ARG B 1 16 ? 37.380 32.789 29.983 1.00 23.65 11 ARG B C 1
ATOM 1362 O O . ARG B 1 16 ? 37.585 32.749 31.196 1.00 26.63 11 ARG B O 1
ATOM 1383 N N . LEU B 1 17 ? 37.524 31.735 29.187 1.00 30.65 12 LEU B N 1
ATOM 1384 C CA . LEU B 1 17 ? 37.970 30.445 29.697 1.00 31.79 12 LEU B CA 1
ATOM 1385 C C . LEU B 1 17 ? 39.362 30.561 30.318 1.00 41.64 12 LEU B C 1
ATOM 1386 O O . LEU B 1 17 ? 39.635 29.971 31.366 1.00 37.02 12 LEU B O 1
ATOM 1402 N N . GLU B 1 18 ? 40.231 31.335 29.672 1.00 45.25 13 GLU B N 1
ATOM 1403 C CA . GLU B 1 18 ? 41.593 31.544 30.155 1.00 34.50 13 GLU B CA 1
ATOM 1404 C C . GLU B 1 18 ? 41.589 32.221 31.518 1.00 43.21 13 GLU B C 1
ATOM 1405 O O . GLU B 1 18 ? 42.308 31.807 32.426 1.00 48.63 13 GLU B O 1
ATOM 1417 N N . ASP B 1 19 ? 40.772 33.260 31.661 1.00 48.51 14 ASP B N 1
ATOM 1418 C CA . ASP B 1 19 ? 40.694 33.995 32.918 1.00 45.80 14 ASP B CA 1
ATOM 1419 C C . ASP B 1 19 ? 40.091 33.126 34.013 1.00 46.02 14 ASP B C 1
ATOM 1420 O O . ASP B 1 19 ? 40.580 33.110 35.143 1.00 40.06 14 ASP B O 1
ATOM 1429 N N . SER B 1 20 ? 39.029 32.403 33.672 1.00 35.90 15 SER B N 1
ATOM 1430 C CA . SER B 1 20 ? 38.361 31.532 34.631 1.00 43.49 15 SER B CA 1
ATOM 1431 C C . SER B 1 20 ? 39.310 30.443 35.113 1.00 28.68 15 SER B C 1
ATOM 1432 O O . SER B 1 20 ? 39.338 30.112 36.295 1.00 30.05 15 SER B O 1
ATOM 1440 N N . LEU B 1 21 ? 40.096 29.898 34.191 1.00 36.81 16 LEU B N 1
ATOM 1441 C CA . LEU B 1 21 ? 41.055 28.856 34.529 1.00 35.11 16 LEU B CA 1
ATOM 1442 C C . LEU B 1 21 ? 42.145 29.407 35.446 1.00 50.93 16 LEU B C 1
ATOM 1443 O O . LEU B 1 21 ? 42.570 28.737 36.390 1.00 41.52 16 LEU B O 1
ATOM 1459 N N . ARG B 1 22 ? 42.587 30.632 35.169 1.00 45.63 17 ARG B N 1
ATOM 1460 C CA . ARG B 1 22 ? 43.560 31.306 36.025 1.00 47.38 17 ARG B CA 1
ATOM 1461 C C . ARG B 1 22 ? 42.993 31.486 37.427 1.00 38.20 17 ARG B C 1
ATOM 1462 O O . ARG B 1 22 ? 43.672 31.220 38.421 1.00 43.93 17 ARG B O 1
ATOM 1483 N N . GLU B 1 23 ? 41.753 31.958 37.499 1.00 36.77 18 GLU B N 1
ATOM 1484 C CA . GLU B 1 23 ? 41.075 32.134 38.777 1.00 42.08 18 GLU B CA 1
ATOM 1485 C C . GLU B 1 23 ? 41.061 30.815 39.546 1.00 35.79 18 GLU B C 1
ATOM 1486 O O . GLU B 1 23 ? 41.308 30.780 40.750 1.00 45.95 18 GLU B O 1
ATOM 1498 N N . LEU B 1 24 ? 40.793 29.730 38.829 1.00 39.43 19 LEU B N 1
ATOM 1499 C CA . LEU B 1 24 ? 40.686 28.409 39.436 1.00 43.36 19 LEU B CA 1
ATOM 1500 C C . LEU B 1 24 ? 42.037 27.927 39.957 1.00 36.12 19 LEU B C 1
ATOM 1501 O O . LEU B 1 24 ? 42.142 27.441 41.085 1.00 27.61 19 LEU B O 1
ATOM 1517 N N . ARG B 1 25 ? 43.069 28.072 39.132 1.00 33.07 20 ARG B N 1
ATOM 1518 C CA . ARG B 1 25 ? 44.414 27.652 39.511 1.00 41.68 20 ARG B CA 1
ATOM 1519 C C . ARG B 1 25 ? 44.926 28.441 40.712 1.00 33.64 20 ARG B C 1
ATOM 1520 O O . ARG B 1 25 ? 45.667 27.911 41.536 1.00 43.03 20 ARG B O 1
ATOM 1541 N N . ARG B 1 26 ? 44.521 29.704 40.817 1.00 35.61 21 ARG B N 1
ATOM 1542 C CA . ARG B 1 26 ? 44.936 30.545 41.935 1.00 38.52 21 ARG B CA 1
ATOM 1543 C C . ARG B 1 26 ? 44.346 30.033 43.242 1.00 43.09 21 ARG B C 1
ATOM 1544 O O . ARG B 1 26 ? 45.046 29.917 44.248 1.00 45.78 21 ARG B O 1
ATOM 1565 N N . ILE B 1 27 ? 43.050 29.737 43.218 1.00 47.37 22 ILE B N 1
ATOM 1566 C CA . ILE B 1 27 ? 42.351 29.213 44.386 1.00 34.96 22 ILE B CA 1
ATOM 1567 C C . ILE B 1 27 ? 4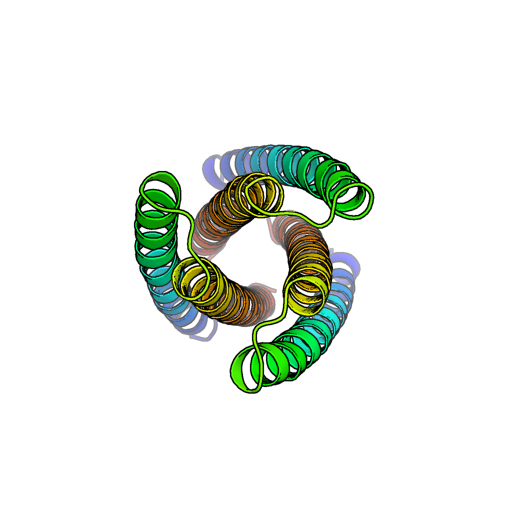2.933 27.861 44.779 1.00 34.55 22 ILE B C 1
ATOM 1568 O O . ILE B 1 27 ? 42.972 27.507 45.958 1.00 43.46 22 ILE B O 1
ATOM 1584 N N . LEU B 1 28 ? 43.392 27.109 43.786 1.00 32.39 23 LEU B N 1
ATOM 1585 C CA . LEU B 1 28 ? 43.991 25.809 44.047 1.00 36.26 23 LEU B CA 1
ATOM 1586 C C . LEU B 1 28 ? 45.312 25.962 44.800 1.00 41.14 23 LEU B C 1
ATOM 1587 O O . LEU B 1 28 ? 45.623 25.158 45.673 1.00 39.54 23 LEU B O 1
ATOM 1603 N N . GLU B 1 29 ? 46.086 26.990 44.459 1.00 47.90 24 GLU B N 1
ATOM 1604 C CA . GLU B 1 29 ? 47.334 27.270 45.167 1.00 45.07 24 GLU B CA 1
ATOM 1605 C C . GLU B 1 29 ? 47.059 27.586 46.632 1.00 46.62 24 GLU B C 1
ATOM 1606 O O . GLU B 1 29 ? 47.791 27.152 47.518 1.00 54.98 24 GLU B O 1
ATOM 1618 N N . GLU B 1 30 ? 45.999 28.350 46.878 1.00 53.96 25 GLU B N 1
ATOM 1619 C CA . GLU B 1 30 ? 45.582 28.670 48.238 1.00 53.12 25 GLU B CA 1
ATOM 1620 C C . GLU B 1 30 ? 45.148 27.410 48.975 1.00 51.44 25 GLU B C 1
ATOM 1621 O O . GLU B 1 30 ? 45.513 27.195 50.130 1.00 54.27 25 GLU B O 1
ATOM 1633 N N . LEU B 1 31 ? 44.360 26.583 48.295 1.00 48.56 26 LEU B N 1
ATOM 1634 C CA . LEU B 1 31 ? 43.876 25.330 48.862 1.00 53.81 26 LEU B CA 1
ATOM 1635 C C . LEU B 1 31 ? 45.039 24.404 49.208 1.00 48.82 26 LEU B C 1
ATOM 1636 O O . LEU B 1 31 ? 45.004 23.690 50.209 1.00 46.23 26 LEU B O 1
ATOM 1652 N N . LYS B 1 32 ? 46.072 24.431 48.373 1.00 46.47 27 LYS B N 1
ATOM 1653 C CA . LYS B 1 32 ? 47.251 23.596 48.574 1.00 51.89 27 LYS B CA 1
ATOM 1654 C C . LYS B 1 32 ? 48.018 24.013 49.826 1.00 59.96 27 LYS B C 1
ATOM 1655 O O . LYS B 1 32 ? 48.537 23.169 50.556 1.00 62.26 27 LYS B O 1
ATOM 1674 N N . GLU B 1 33 ? 48.092 25.318 50.064 1.00 50.69 28 GLU B N 1
ATOM 1675 C CA . GLU B 1 33 ? 48.741 25.843 51.260 1.00 61.85 28 GLU B CA 1
ATOM 1676 C C . GLU B 1 33 ? 47.933 25.548 52.517 1.00 64.22 28 GLU B C 1
ATOM 1677 O O . GLU B 1 33 ? 48.494 25.190 53.553 1.00 71.44 28 GLU B O 1
ATOM 1689 N N . MET B 1 34 ? 46.617 25.711 52.425 1.00 58.79 29 MET B N 1
ATOM 1690 C CA . MET B 1 34 ? 45.735 25.451 53.557 1.00 58.63 29 MET B CA 1
ATOM 1691 C C . MET B 1 34 ? 45.838 23.999 54.010 1.00 63.25 29 MET B C 1
ATOM 1692 O O . MET B 1 34 ? 45.679 23.697 55.192 1.00 68.42 29 MET B O 1
ATOM 1706 N N . LEU B 1 35 ? 46.110 23.103 53.067 1.00 59.95 30 LEU B N 1
ATOM 1707 C CA . LEU B 1 35 ? 46.230 21.685 53.382 1.00 66.86 30 LEU B CA 1
ATOM 1708 C C . LEU B 1 35 ? 47.504 21.417 54.178 1.00 72.42 30 LEU B C 1
ATOM 1709 O O . LEU B 1 35 ? 47.492 20.651 55.141 1.00 73.28 30 LEU B O 1
ATOM 1725 N N . GLU B 1 36 ? 48.602 22.049 53.771 1.00 67.82 31 GLU B N 1
ATOM 1726 C CA . GLU B 1 36 ? 49.869 21.910 54.481 1.00 81.07 31 GLU B CA 1
ATOM 1727 C C . GLU B 1 36 ? 49.745 22.430 55.910 1.00 81.65 31 GLU B C 1
ATOM 1728 O O . GLU B 1 36 ? 50.341 21.875 56.833 1.00 88.20 31 GLU B O 1
ATOM 1740 N N . ARG B 1 37 ? 48.969 23.496 56.087 1.00 73.02 32 ARG B N 1
ATOM 1741 C CA . ARG B 1 37 ? 48.696 24.029 57.418 1.00 68.66 32 ARG B CA 1
ATOM 1742 C C . ARG B 1 37 ? 47.926 23.017 58.257 1.00 76.96 32 ARG B C 1
ATOM 1743 O O . ARG B 1 37 ? 47.992 23.038 59.486 1.00 89.08 32 ARG B O 1
ATOM 1764 N N . LEU B 1 38 ? 47.192 22.135 57.586 1.00 77.04 33 LEU B N 1
ATOM 1765 C CA . LEU B 1 38 ? 46.382 21.138 58.272 1.00 85.71 33 LEU B CA 1
ATOM 1766 C C . LEU B 1 38 ? 47.231 19.941 58.697 1.00 91.28 33 LEU B C 1
ATOM 1767 O O . LEU B 1 38 ? 46.868 19.214 59.620 1.00 90.87 33 LEU B O 1
ATOM 1783 N N . GLU B 1 39 ? 48.357 19.746 58.019 1.00 96.98 34 GLU B N 1
ATOM 1784 C CA . GLU B 1 39 ? 49.255 18.639 58.327 1.00 109.45 34 GLU B CA 1
ATOM 1785 C C . GLU B 1 39 ? 50.165 18.992 59.498 1.00 111.19 34 GLU B C 1
ATOM 1786 O O . GLU B 1 39 ? 50.822 18.122 60.070 1.00 117.69 34 GLU B O 1
ATOM 1798 N N . LYS B 1 40 ? 50.128 20.274 59.813 1.00 101.54 35 LYS B N 1
ATOM 1799 C CA . LYS B 1 40 ? 50.838 20.829 60.920 1.00 105.88 35 LYS B CA 1
ATOM 1800 C C . LYS B 1 40 ? 49.996 20.642 62.151 1.00 119.30 35 LYS B C 1
ATOM 1801 O O . LYS B 1 40 ? 50.320 19.842 63.010 1.00 124.82 35 LYS B O 1
ATOM 1820 N N . ASN B 1 41 ? 48.907 21.385 62.235 1.00 114.75 36 ASN B N 1
ATOM 1821 C CA . ASN B 1 41 ? 47.981 21.227 63.340 1.00 117.49 36 ASN B CA 1
ATOM 1822 C C . ASN B 1 41 ? 46.570 21.109 62.884 1.00 114.71 36 ASN B C 1
ATOM 1823 O O . ASN B 1 41 ? 45.897 22.086 62.667 1.00 106.99 36 ASN B O 1
ATOM 1834 N N . PRO B 1 42 ? 46.131 19.797 62.714 1.00 117.93 37 PRO B N 1
ATOM 1835 C CA . PRO B 1 42 ? 44.671 19.680 62.728 1.00 113.73 37 PRO B CA 1
ATOM 1836 C C . PRO B 1 42 ? 44.019 20.367 63.924 1.00 111.03 37 PRO B C 1
ATOM 1837 O O . PRO B 1 42 ? 44.379 20.070 65.061 1.00 115.89 37 PRO B O 1
ATOM 1848 N N . ASP B 1 43 ? 43.074 21.257 63.660 1.00 93.25 38 ASP B N 1
ATOM 1849 C CA . ASP B 1 43 ? 42.354 21.987 64.688 1.00 106.05 38 ASP B CA 1
ATOM 1850 C C . ASP B 1 43 ? 40.849 21.888 64.434 1.00 99.74 38 ASP B C 1
ATOM 1851 O O . ASP B 1 43 ? 40.373 20.900 63.925 1.00 91.68 38 ASP B O 1
ATOM 1860 N N . LYS B 1 44 ? 40.098 22.920 64.791 1.00 98.13 39 LYS B N 1
ATOM 1861 C CA . LYS B 1 44 ? 38.690 22.982 64.474 1.00 89.14 39 LYS B CA 1
ATOM 1862 C C . LYS B 1 44 ? 38.529 24.141 63.561 1.00 80.84 39 LYS B C 1
ATOM 1863 O O . LYS B 1 44 ? 37.928 24.036 62.513 1.00 76.86 39 LYS B O 1
ATOM 1882 N N . ASP B 1 45 ? 39.070 25.270 63.968 1.00 82.27 40 ASP B N 1
ATOM 1883 C CA . ASP B 1 45 ? 38.957 26.410 63.067 1.00 96.89 40 ASP B CA 1
ATOM 1884 C C . ASP B 1 45 ? 39.748 26.165 61.787 1.00 92.19 40 ASP B C 1
ATOM 1885 O O . ASP B 1 45 ? 39.370 26.633 60.713 1.00 88.17 40 ASP B O 1
ATOM 1894 N N . VAL B 1 46 ? 40.848 25.430 61.909 1.00 87.88 41 VAL B N 1
ATOM 1895 C CA . VAL B 1 46 ? 41.693 25.120 60.763 1.00 84.74 41 VAL B CA 1
ATOM 1896 C C . VAL B 1 46 ? 40.925 24.300 59.732 1.00 78.70 41 VAL B C 1
ATOM 1897 O O . VAL B 1 46 ? 40.909 24.634 58.547 1.00 81.18 41 VAL B O 1
ATOM 1910 N N . ILE B 1 47 ? 40.291 23.227 60.191 1.00 74.38 42 ILE B N 1
ATOM 1911 C CA . ILE B 1 47 ? 39.518 22.359 59.310 1.00 74.05 42 ILE B CA 1
ATOM 1912 C C . ILE B 1 47 ? 38.450 23.156 58.570 1.00 73.86 42 ILE B C 1
ATOM 1913 O O . ILE B 1 47 ? 38.302 23.034 57.354 1.00 62.31 42 ILE B O 1
ATOM 1929 N N . VAL B 1 48 ? 37.709 23.973 59.311 1.00 73.08 43 VAL B N 1
ATOM 1930 C CA . VAL B 1 48 ? 36.656 24.794 58.726 1.00 67.61 43 VAL B CA 1
ATOM 1931 C C . VAL B 1 48 ? 37.227 25.723 57.661 1.00 64.24 43 VAL B C 1
ATOM 1932 O O . VAL B 1 48 ? 36.581 25.993 56.648 1.00 62.87 43 VAL B O 1
ATOM 1945 N N . GLU B 1 49 ? 38.441 26.209 57.897 1.00 66.89 44 GLU B N 1
ATOM 1946 C CA . GLU B 1 49 ? 39.104 27.107 56.957 1.00 70.88 44 GLU B CA 1
ATOM 1947 C C . GLU B 1 49 ? 39.414 26.401 55.636 1.00 67.77 44 GLU B C 1
ATOM 1948 O O . GLU B 1 49 ? 39.383 27.024 54.576 1.00 57.91 44 GLU B O 1
ATOM 1960 N N . VAL B 1 50 ? 39.706 25.104 55.700 1.00 65.41 45 VAL B N 1
ATOM 1961 C CA . VAL B 1 50 ? 40.001 24.326 54.498 1.00 61.20 45 VAL B CA 1
ATOM 1962 C C . VAL B 1 50 ? 38.723 24.029 53.715 1.00 61.54 45 VAL B C 1
ATOM 1963 O O . VAL B 1 50 ? 38.716 24.089 52.487 1.00 52.98 45 VAL B O 1
ATOM 1976 N N . LEU B 1 51 ? 37.645 23.709 54.426 1.00 55.75 46 LEU B N 1
ATOM 1977 C CA . LEU B 1 51 ? 36.368 23.418 53.782 1.00 53.98 46 LEU B CA 1
ATOM 1978 C C . LEU B 1 51 ? 35.861 24.630 53.009 1.00 51.76 46 LEU B C 1
ATOM 1979 O O . LEU B 1 51 ? 35.326 24.495 51.910 1.00 35.87 46 LEU B O 1
ATOM 1995 N N . LYS B 1 52 ? 36.038 25.814 53.586 1.00 45.54 47 LYS B N 1
ATOM 1996 C CA . LYS B 1 52 ? 35.582 27.043 52.948 1.00 54.43 47 LYS B CA 1
ATOM 1997 C C . LYS B 1 52 ? 36.336 27.303 51.649 1.00 46.57 47 LYS B C 1
ATOM 1998 O O . LYS B 1 52 ? 35.747 27.749 50.672 1.00 50.05 47 LYS B O 1
ATOM 2017 N N . VAL B 1 53 ? 37.633 27.015 51.639 1.00 43.20 48 VAL B N 1
ATOM 2018 C CA . VAL B 1 53 ? 38.446 27.193 50.440 1.00 46.12 48 VAL B CA 1
ATOM 2019 C C . VAL B 1 53 ? 38.081 26.141 49.394 1.00 41.41 48 VAL B C 1
ATOM 2020 O O . VAL B 1 53 ? 38.090 26.420 48.193 1.00 35.15 48 VAL B O 1
ATOM 2033 N N . ILE B 1 54 ? 37.747 24.938 49.853 1.00 34.39 49 ILE B N 1
ATOM 2034 C CA . ILE B 1 54 ? 37.345 23.857 48.955 1.00 35.16 49 ILE B CA 1
ATOM 2035 C C . ILE B 1 54 ? 36.060 24.222 48.215 1.00 26.97 49 ILE B C 1
ATOM 2036 O O . ILE B 1 54 ? 35.910 23.910 47.037 1.00 35.42 49 ILE B O 1
ATOM 2052 N N . VAL B 1 55 ? 35.142 24.895 48.902 1.00 34.19 50 VAL B N 1
ATOM 2053 C CA . VAL B 1 55 ? 33.877 25.292 48.293 1.00 31.24 50 VAL B CA 1
ATOM 2054 C C . VAL B 1 55 ? 34.087 26.365 47.230 1.00 29.20 50 VAL B C 1
ATOM 2055 O O . VAL B 1 55 ? 33.445 26.337 46.181 1.00 34.66 50 VAL B O 1
ATOM 2068 N N . LYS B 1 56 ? 34.984 27.309 47.498 1.00 29.26 51 LYS B N 1
ATOM 2069 C CA . LYS B 1 56 ? 35.297 28.345 46.522 1.00 36.97 51 LYS B CA 1
ATOM 2070 C C . LYS B 1 56 ? 35.963 27.742 45.296 1.00 26.78 51 LYS B C 1
ATOM 2071 O O . LYS B 1 56 ? 35.760 28.216 44.182 1.00 28.76 51 LYS B O 1
ATOM 2090 N N . ALA B 1 57 ? 36.752 26.693 45.507 1.00 25.36 52 ALA B N 1
ATOM 2091 C CA . ALA B 1 57 ? 37.411 26.007 44.403 1.00 26.00 52 ALA B CA 1
ATOM 2092 C C . ALA B 1 57 ? 36.373 25.323 43.527 1.00 23.67 52 ALA B C 1
ATOM 2093 O O . ALA B 1 57 ? 36.441 25.390 42.300 1.00 25.15 52 ALA B O 1
ATOM 2100 N N . ILE B 1 58 ? 35.410 24.664 44.165 1.00 25.43 53 ILE B N 1
ATOM 2101 C CA . ILE B 1 58 ? 34.331 24.005 43.442 1.00 23.92 53 ILE B CA 1
ATOM 2102 C C . ILE B 1 58 ? 33.499 25.042 42.700 1.00 31.69 53 ILE B C 1
ATOM 2103 O O . ILE B 1 58 ? 33.155 24.852 41.536 1.00 21.93 53 ILE B O 1
ATOM 2119 N N . GLU B 1 59 ? 33.179 26.143 43.372 1.00 24.54 54 GLU B N 1
ATOM 2120 C CA . GLU B 1 59 ? 32.456 27.229 42.722 1.00 32.15 54 GLU B CA 1
ATOM 2121 C C . GLU B 1 59 ? 33.227 27.712 41.496 1.00 32.50 54 GLU B C 1
ATOM 2122 O O . GLU B 1 59 ? 32.656 27.880 40.417 1.00 28.51 54 GLU B O 1
ATOM 2134 N N . ALA B 1 60 ? 34.529 27.913 41.667 1.00 20.53 55 ALA B N 1
ATOM 2135 C CA . ALA B 1 60 ? 35.385 28.352 40.574 1.00 23.93 55 ALA B CA 1
ATOM 2136 C C . ALA B 1 60 ? 35.407 27.321 39.448 1.00 23.74 55 ALA B C 1
ATOM 2137 O O . ALA B 1 60 ? 35.443 27.678 38.275 1.00 20.27 55 ALA B O 1
ATOM 2144 N N . SER B 1 61 ? 35.374 26.043 39.814 1.00 22.91 56 SER B N 1
ATOM 2145 C CA . SER B 1 61 ? 35.434 24.956 38.840 1.00 25.76 56 SER B CA 1
ATOM 2146 C C . SER B 1 61 ? 34.142 24.842 38.037 1.00 24.56 56 SER B C 1
ATOM 2147 O O . SER B 1 61 ? 34.174 24.635 36.825 1.00 20.46 56 SER B O 1
ATOM 2155 N N . VAL B 1 62 ? 33.008 24.971 38.717 1.00 20.34 57 VAL B N 1
ATOM 2156 C CA . VAL B 1 62 ? 31.712 24.958 38.047 1.00 25.73 57 VAL B CA 1
ATOM 2157 C C . VAL B 1 62 ? 31.604 26.144 37.087 1.00 23.51 57 VAL B C 1
ATOM 2158 O O . VAL B 1 62 ? 31.047 26.023 35.995 1.00 22.61 57 VAL B O 1
ATOM 2171 N N . GLU B 1 63 ? 32.146 27.285 37.495 1.00 26.76 58 GLU B N 1
ATOM 2172 C CA . GLU B 1 63 ? 32.132 28.476 36.655 1.00 21.51 58 GLU B CA 1
ATOM 2173 C C . GLU B 1 63 ? 33.007 28.268 35.421 1.00 24.79 58 GLU B C 1
ATOM 2174 O O . GLU B 1 63 ? 32.635 28.654 34.314 1.00 27.29 58 GLU B O 1
ATOM 2186 N N . ASN B 1 64 ? 34.165 27.648 35.613 1.00 19.96 59 ASN B N 1
ATOM 2187 C CA . ASN B 1 64 ? 35.051 27.352 34.495 1.00 23.46 59 ASN B CA 1
ATOM 2188 C C . ASN B 1 64 ? 34.420 26.353 33.530 1.00 24.77 59 ASN B C 1
ATOM 2189 O O . ASN B 1 64 ? 34.582 26.463 32.317 1.00 26.01 59 ASN B O 1
ATOM 2200 N N . GLN B 1 65 ? 33.697 25.380 34.073 1.00 21.06 60 GLN B N 1
ATOM 2201 C CA . GLN B 1 65 ? 33.050 24.372 33.247 1.00 19.29 60 GLN B CA 1
ATOM 2202 C C . GLN B 1 65 ? 31.886 24.974 32.465 1.00 22.06 60 GLN B C 1
ATOM 2203 O O . GLN B 1 65 ? 31.623 24.569 31.337 1.00 22.89 60 GLN B O 1
ATOM 2217 N N . ARG B 1 66 ? 31.204 25.951 33.056 1.00 22.48 61 ARG B N 1
ATOM 2218 C CA . ARG B 1 66 ? 30.122 26.647 32.366 1.00 25.02 61 ARG B CA 1
ATOM 2219 C C . ARG B 1 66 ? 30.669 27.468 31.202 1.00 22.66 61 ARG B C 1
ATOM 2220 O O . ARG B 1 66 ? 30.090 27.490 30.119 1.00 26.54 61 ARG B O 1
ATOM 2241 N N . ILE B 1 67 ? 31.784 28.148 31.438 1.00 21.67 62 ILE B N 1
ATOM 2242 C CA . ILE B 1 67 ? 32.424 28.947 30.404 1.00 26.38 62 ILE B CA 1
ATOM 2243 C C . ILE B 1 67 ? 32.994 28.037 29.322 1.00 27.97 62 ILE B C 1
ATOM 2244 O O . ILE B 1 67 ? 32.967 28.375 28.140 1.00 25.47 62 ILE B O 1
ATOM 2260 N N . SER B 1 68 ? 33.500 26.876 29.725 1.00 24.43 63 SER B N 1
ATOM 2261 C CA . SER B 1 68 ? 34.026 25.916 28.761 1.00 22.07 63 SER B CA 1
ATOM 22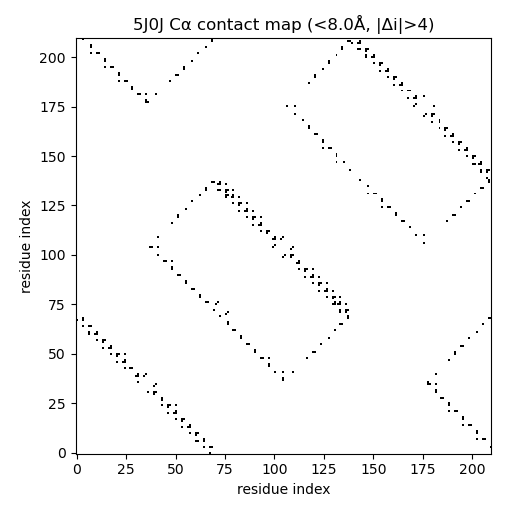62 C C . SER B 1 68 ? 32.922 25.417 27.839 1.00 27.56 63 SER B C 1
ATOM 2263 O O . SER B 1 68 ? 33.143 25.226 26.643 1.00 27.14 63 SER B O 1
ATOM 2271 N N . ALA B 1 69 ? 31.734 25.206 28.397 1.00 27.14 64 ALA B N 1
ATOM 2272 C CA . ALA B 1 69 ? 30.608 24.713 27.611 1.00 33.29 64 ALA B CA 1
ATOM 2273 C C . ALA B 1 69 ? 30.191 25.752 26.580 1.00 28.34 64 ALA B C 1
ATOM 2274 O O . ALA B 1 69 ? 29.869 25.412 25.445 1.00 33.78 64 ALA B O 1
ATOM 2281 N N . GLU B 1 70 ? 30.199 27.020 26.976 1.00 37.48 65 GLU B N 1
ATOM 2282 C CA . GLU B 1 70 ? 29.883 28.094 26.045 1.00 36.98 65 GLU B CA 1
ATOM 2283 C C . GLU B 1 70 ? 30.924 28.139 24.931 1.00 31.38 65 GLU B C 1
ATOM 2284 O O . GLU B 1 70 ? 30.588 28.339 23.764 1.00 29.46 65 GLU B O 1
ATOM 2296 N N . ASN B 1 71 ? 32.180 27.941 25.260 1.00 34.65 66 ASN B N 1
ATOM 2297 C CA . ASN B 1 71 ? 33.232 27.883 24.260 1.00 35.20 66 ASN B CA 1
ATOM 2298 C C . ASN B 1 71 ? 33.014 26.704 23.305 1.00 41.85 66 ASN B C 1
ATOM 2299 O O . ASN B 1 71 ? 33.284 26.782 22.141 1.00 41.30 66 ASN B O 1
ATOM 2310 N N . GLN B 1 72 ? 32.466 25.631 23.811 1.00 32.81 67 GLN B N 1
ATOM 2311 C CA . GLN B 1 72 ? 32.158 24.505 22.980 1.00 31.88 67 GLN B CA 1
ATOM 2312 C C . GLN B 1 72 ? 30.944 24.761 22.111 1.00 36.52 67 GLN B C 1
ATOM 2313 O O . GLN B 1 72 ? 30.899 24.317 21.012 1.00 35.23 67 GLN B O 1
ATOM 2327 N N . LYS B 1 73 ? 29.964 25.467 22.630 1.00 36.80 68 LYS B N 1
ATOM 2328 C CA . LYS B 1 73 ? 28.813 25.890 21.838 1.00 35.94 68 LYS B CA 1
ATOM 2329 C C . LYS B 1 73 ? 29.265 26.658 20.603 1.00 40.51 68 LYS B C 1
ATOM 2330 O O . LYS B 1 73 ? 28.810 26.394 19.491 1.00 39.12 68 LYS B O 1
ATOM 2349 N N . ALA B 1 74 ? 30.166 27.611 20.813 1.00 39.42 69 ALA B N 1
ATOM 2350 C CA . ALA B 1 74 ? 30.680 28.437 19.731 1.00 45.90 69 ALA B CA 1
ATOM 2351 C C . ALA B 1 74 ? 31.405 27.587 18.694 1.00 41.42 69 ALA B C 1
ATOM 2352 O O . ALA B 1 74 ? 31.184 27.744 17.495 1.00 56.03 69 ALA B O 1
ATOM 2359 N N . LEU B 1 75 ? 32.269 26.689 19.163 1.00 46.43 70 LEU B N 1
ATOM 2360 C CA . LEU B 1 75 ? 33.019 25.802 18.277 1.00 37.58 70 LEU B CA 1
ATOM 2361 C C . LEU B 1 75 ? 32.081 25.013 17.374 1.00 37.52 70 LEU B C 1
ATOM 2362 O O . LEU B 1 75 ? 32.362 24.818 16.192 1.00 45.37 70 LEU B O 1
ATOM 2378 N N . ALA B 1 76 ? 30.965 24.566 17.940 1.00 40.74 71 ALA B N 1
ATOM 2379 C CA . ALA B 1 76 ? 29.960 23.830 17.185 1.00 52.51 71 ALA B CA 1
ATOM 2380 C C . ALA B 1 76 ? 29.252 24.748 16.192 1.00 51.85 71 ALA B C 1
ATOM 2381 O O . ALA B 1 76 ? 28.191 24.410 15.667 1.00 51.49 71 ALA B O 1
ATOM 2388 N N . THR C 1 6 ? 27.512 14.029 12.268 1.00 95.63 1 THR C N 1
ATOM 2389 C CA . THR C 1 6 ? 28.049 14.350 13.620 1.00 73.01 1 THR C CA 1
ATOM 2390 C C . THR C 1 6 ? 27.258 15.481 14.277 1.00 75.07 1 THR C C 1
ATOM 2391 O O . THR C 1 6 ? 27.635 15.974 15.340 1.00 69.15 1 THR C O 1
ATOM 2402 N N . LYS C 1 7 ? 26.158 15.882 13.645 1.00 72.87 2 LYS C N 1
ATOM 2403 C CA . LYS C 1 7 ? 25.350 16.991 14.142 1.00 58.03 2 LYS C CA 1
ATOM 2404 C C . LYS C 1 7 ? 24.547 16.563 15.360 1.00 57.18 2 LYS C C 1
ATOM 2405 O O . LYS C 1 7 ? 24.509 17.274 16.363 1.00 57.19 2 LYS C O 1
ATOM 2424 N N . TYR C 1 8 ? 23.902 15.403 15.271 1.00 54.82 3 TYR C N 1
ATOM 2425 C CA . TYR C 1 8 ? 23.134 14.886 16.395 1.00 51.87 3 TYR C CA 1
ATOM 2426 C C . TYR C 1 8 ? 24.038 14.667 17.598 1.00 48.66 3 TYR C C 1
ATOM 2427 O O . TYR C 1 8 ? 23.651 14.944 18.729 1.00 45.29 3 TYR C O 1
ATOM 2445 N N . LYS C 1 9 ? 25.242 14.166 17.344 1.00 41.84 4 LYS C N 1
ATOM 2446 C CA . LYS C 1 9 ? 26.176 13.844 18.414 1.00 53.64 4 LYS C CA 1
ATOM 2447 C C . LYS C 1 9 ? 26.519 15.091 19.227 1.00 34.44 4 LYS C C 1
ATOM 2448 O O . LYS C 1 9 ? 26.355 15.108 20.443 1.00 38.24 4 LYS C O 1
ATOM 2467 N N . ILE C 1 10 ? 26.969 16.140 18.545 1.00 38.11 5 ILE C N 1
ATOM 2468 C CA . ILE C 1 10 ? 27.376 17.376 19.207 1.00 44.27 5 ILE C CA 1
ATOM 2469 C C . ILE C 1 10 ? 26.234 17.997 20.009 1.00 50.98 5 ILE C C 1
ATOM 2470 O O . ILE C 1 10 ? 26.404 18.333 21.180 1.00 46.51 5 ILE C O 1
ATOM 2486 N N . LYS C 1 11 ? 25.071 18.143 19.385 1.00 35.34 6 LYS C N 1
ATOM 2487 C CA . LYS C 1 11 ? 23.953 18.817 20.035 1.00 45.74 6 LYS C CA 1
ATOM 2488 C C . LYS C 1 11 ? 23.334 17.972 21.148 1.00 47.93 6 LYS C C 1
ATOM 2489 O O . LYS C 1 11 ? 22.797 18.512 22.116 1.00 42.19 6 LYS C O 1
ATOM 2508 N N . GLU C 1 12 ? 23.417 16.652 21.020 1.00 32.81 7 GLU C N 1
ATOM 2509 C CA . GLU C 1 12 ? 22.892 15.766 22.051 1.00 33.51 7 GLU C CA 1
ATOM 2510 C C . GLU C 1 12 ? 23.785 15.817 23.285 1.00 39.74 7 GLU C C 1
ATOM 2511 O O . GLU C 1 12 ? 23.301 15.781 24.415 1.00 38.93 7 GLU C O 1
ATOM 2523 N N . THR C 1 13 ? 25.092 15.906 23.062 1.00 30.46 8 THR C N 1
ATOM 2524 C CA . THR C 1 13 ? 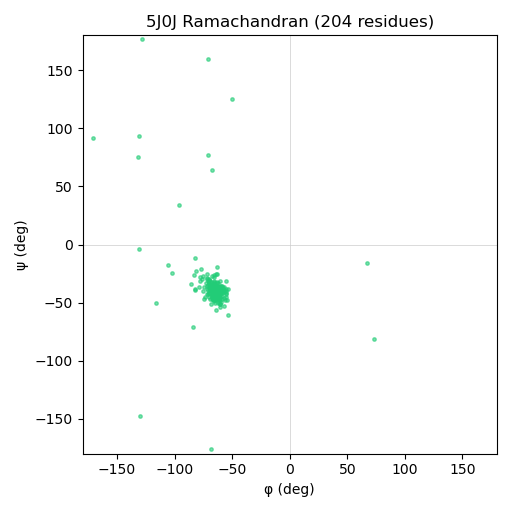26.049 15.988 24.156 1.00 33.35 8 THR C CA 1
ATOM 2525 C C . THR C 1 13 ? 25.979 17.349 24.847 1.00 32.62 8 THR C C 1
ATOM 2526 O O . THR C 1 13 ? 26.129 17.442 26.064 1.00 27.18 8 THR C O 1
ATOM 2537 N N . LEU C 1 14 ? 25.741 18.400 24.070 1.00 32.01 9 LEU C N 1
ATOM 2538 C CA . LEU C 1 14 ? 25.580 19.736 24.635 1.00 32.16 9 LEU C CA 1
ATOM 2539 C C . LEU C 1 14 ? 24.374 19.792 25.569 1.00 36.99 9 LEU C C 1
ATOM 2540 O O . LEU C 1 14 ? 24.414 20.459 26.601 1.00 43.28 9 LEU C O 1
ATOM 2556 N N . LYS C 1 15 ? 23.305 19.089 25.209 1.00 42.41 10 LYS C N 1
ATOM 2557 C CA . LYS C 1 15 ? 22.102 19.068 26.033 1.00 41.03 10 LYS C CA 1
ATOM 2558 C C . LYS C 1 15 ? 22.358 18.315 27.333 1.00 38.66 10 LYS C C 1
ATOM 2559 O O . LYS C 1 15 ? 21.866 18.703 28.391 1.00 34.60 10 LYS C O 1
ATOM 2578 N N . ARG C 1 16 ? 23.123 17.231 27.249 1.00 33.03 11 ARG C N 1
ATOM 2579 C CA . ARG C 1 16 ? 23.506 16.481 28.438 1.00 38.32 11 ARG C CA 1
ATOM 2580 C C . ARG C 1 16 ? 24.492 17.283 29.277 1.00 27.79 11 ARG C C 1
ATOM 2581 O O . ARG C 1 16 ? 24.459 17.240 30.507 1.00 28.51 11 ARG C O 1
ATOM 2602 N N . LEU C 1 17 ? 25.372 18.012 28.601 1.00 27.88 12 LEU C N 1
ATOM 2603 C CA . LEU C 1 17 ? 26.342 18.860 29.274 1.00 29.99 12 LEU C CA 1
ATOM 2604 C C . LEU C 1 17 ? 25.602 19.964 30.026 1.00 25.96 12 LEU C C 1
ATOM 2605 O O . LEU C 1 17 ? 25.968 20.323 31.144 1.00 34.04 12 LEU C O 1
ATOM 2621 N N . GLU C 1 18 ? 24.544 20.481 29.410 1.00 31.05 13 GLU C N 1
ATOM 2622 C CA . GLU C 1 18 ? 23.701 21.494 30.035 1.00 36.91 13 GLU C CA 1
ATOM 2623 C C . GLU C 1 18 ? 23.030 20.945 31.288 1.00 34.78 13 GLU C C 1
ATOM 2624 O O . GLU C 1 18 ? 23.015 21.602 32.330 1.00 35.48 13 GLU C O 1
ATOM 2636 N N . ASP C 1 19 ? 22.467 19.746 31.182 1.00 29.42 14 ASP C N 1
ATOM 2637 C CA . ASP C 1 19 ? 21.804 19.123 32.322 1.00 32.19 14 ASP C CA 1
ATOM 2638 C C . ASP C 1 19 ? 22.816 18.853 33.429 1.00 28.80 14 ASP C C 1
ATOM 2639 O O . ASP C 1 19 ? 22.550 19.111 34.601 1.00 29.61 14 ASP C O 1
ATOM 2648 N N . SER C 1 20 ? 23.985 18.350 33.047 1.00 24.16 15 SER C N 1
ATOM 2649 C CA . SER C 1 20 ? 25.066 18.115 33.994 1.00 26.17 15 SER C CA 1
ATOM 2650 C C . SER C 1 20 ? 25.452 19.391 34.742 1.00 26.03 15 SER C C 1
ATOM 2651 O O . SER C 1 20 ? 25.744 19.357 35.936 1.00 27.57 15 SER C O 1
ATOM 2659 N N . LEU C 1 21 ? 25.456 20.516 34.037 1.00 21.88 16 LEU C N 1
ATOM 2660 C CA . LEU C 1 21 ? 25.805 21.787 34.656 1.00 30.91 16 LEU C CA 1
ATOM 2661 C C . LEU C 1 21 ? 24.724 22.225 35.635 1.00 23.87 16 LEU C C 1
ATOM 2662 O O . LEU C 1 21 ? 25.029 22.751 36.704 1.00 31.22 16 LEU C O 1
ATOM 2678 N N . ARG C 1 22 ? 23.464 22.005 35.274 1.00 25.25 17 ARG C N 1
ATOM 2679 C CA . ARG C 1 22 ? 22.361 22.335 36.166 1.00 26.79 17 ARG C CA 1
ATOM 2680 C C . ARG C 1 22 ? 22.489 21.544 37.463 1.00 25.76 17 ARG C C 1
ATOM 2681 O O . ARG C 1 22 ? 22.236 22.068 38.546 1.00 30.92 17 ARG C O 1
ATOM 2702 N N . GLU C 1 23 ? 22.900 20.285 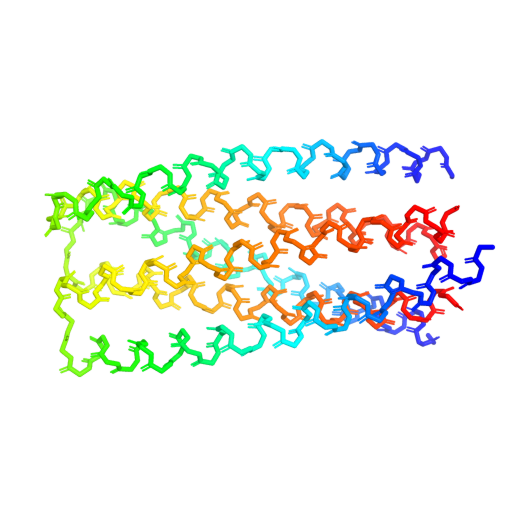37.350 1.00 28.35 18 GLU C N 1
ATOM 2703 C CA . GLU C 1 23 ? 23.081 19.437 38.521 1.00 32.57 18 GLU C CA 1
ATOM 2704 C C . GLU C 1 23 ? 24.189 19.979 39.419 1.00 22.91 18 GLU C C 1
ATOM 2705 O O . GLU C 1 23 ? 24.058 19.984 40.639 1.00 24.47 18 GLU C O 1
ATOM 2717 N N . LEU C 1 24 ? 25.277 20.439 38.809 1.00 27.37 19 LEU C N 1
ATOM 2718 C CA . LEU C 1 24 ? 26.393 21.002 39.561 1.00 23.46 19 LEU C CA 1
ATOM 2719 C C . LEU C 1 24 ? 25.968 22.231 40.356 1.00 25.36 19 LEU C C 1
ATOM 2720 O O . LEU C 1 24 ? 26.339 22.383 41.519 1.00 28.23 19 LEU C O 1
ATOM 2736 N N . ARG C 1 25 ? 25.193 23.108 39.727 1.00 19.33 20 ARG C N 1
ATOM 2737 C CA . ARG C 1 25 ? 24.737 24.323 40.390 1.00 25.76 20 ARG C CA 1
ATOM 2738 C C . ARG C 1 25 ? 23.801 24.005 41.552 1.00 21.54 20 ARG C C 1
ATOM 2739 O O . ARG C 1 25 ? 23.774 24.727 42.546 1.00 37.37 20 ARG C O 1
ATOM 2760 N N . ARG C 1 26 ? 23.040 22.921 41.431 1.00 30.69 21 ARG C N 1
ATOM 2761 C CA . ARG C 1 26 ? 22.124 22.515 42.493 1.00 29.18 21 ARG C CA 1
ATOM 2762 C C . ARG C 1 26 ? 22.911 22.026 43.704 1.00 33.30 21 ARG C C 1
ATOM 2763 O O . ARG C 1 26 ? 22.635 22.420 44.836 1.00 33.68 21 ARG C O 1
ATOM 2784 N N . ILE C 1 27 ? 23.895 21.168 43.457 1.00 29.78 22 ILE C N 1
ATOM 2785 C CA . ILE C 1 27 ? 24.725 20.619 44.525 1.00 27.50 22 ILE C CA 1
ATOM 2786 C C . ILE C 1 27 ? 25.538 21.719 45.193 1.00 38.85 22 ILE C C 1
ATOM 2787 O O . ILE C 1 27 ? 25.772 21.684 46.403 1.00 37.66 22 ILE C O 1
ATOM 2803 N N . LEU C 1 28 ? 25.970 22.694 44.402 1.00 29.17 23 LEU C N 1
ATOM 2804 C CA . LEU C 1 28 ? 26.759 23.794 44.932 1.00 31.08 23 LEU C CA 1
ATOM 2805 C C . LEU C 1 28 ? 25.890 24.668 45.828 1.00 31.19 23 LEU C C 1
ATOM 2806 O O . LEU C 1 28 ? 26.356 25.182 46.844 1.00 29.33 23 LEU C O 1
ATOM 2822 N N . GLU C 1 29 ? 24.624 24.830 45.450 1.00 36.69 24 GLU C N 1
ATOM 2823 C CA . GLU C 1 29 ? 23.677 25.573 46.275 1.00 43.03 24 GLU C CA 1
ATOM 2824 C C . GLU C 1 29 ? 23.535 24.886 47.629 1.00 37.75 24 GLU C C 1
ATOM 2825 O O . GLU C 1 29 ? 23.550 25.537 48.670 1.00 37.92 24 GLU C O 1
ATOM 2837 N N . GLU C 1 30 ? 23.400 23.564 47.602 1.00 39.50 25 GLU C N 1
ATOM 2838 C CA . GLU C 1 30 ? 23.300 22.773 48.823 1.00 42.86 25 GLU C CA 1
ATOM 2839 C C . GLU C 1 30 ? 24.591 22.854 49.630 1.00 45.89 25 GLU C C 1
ATOM 2840 O O . GLU C 1 30 ? 24.569 22.850 50.860 1.00 50.68 25 GLU C O 1
ATOM 2852 N N . LEU C 1 31 ? 25.717 22.926 48.931 1.00 43.88 26 LEU C N 1
ATOM 2853 C CA . LEU C 1 31 ? 27.015 22.974 49.587 1.00 43.29 26 LEU C CA 1
ATOM 2854 C C . LEU C 1 31 ? 27.197 24.301 50.312 1.00 46.62 26 LEU C C 1
ATOM 2855 O O . LEU C 1 31 ? 27.856 24.363 51.347 1.00 39.93 26 LEU C O 1
ATOM 2871 N N . LYS C 1 32 ? 26.598 25.358 49.773 1.00 36.57 27 LYS C N 1
ATOM 2872 C CA . LYS C 1 32 ? 26.702 26.682 50.374 1.00 47.84 27 LYS C CA 1
ATOM 2873 C C . LYS C 1 32 ? 25.693 26.866 51.500 1.00 51.13 27 LYS C C 1
ATOM 2874 O O . LYS C 1 32 ? 25.907 27.668 52.408 1.00 56.47 27 LYS C O 1
ATOM 2893 N N . GLU C 1 33 ? 24.592 26.124 51.436 1.00 44.06 28 GLU C N 1
ATOM 2894 C CA . GLU C 1 33 ? 23.594 26.149 52.497 1.00 56.02 28 GLU C CA 1
ATOM 2895 C C . GLU C 1 33 ? 24.153 25.481 53.748 1.00 65.92 28 GLU C C 1
ATOM 2896 O O . GLU C 1 33 ? 23.964 25.965 54.864 1.00 62.57 28 GLU C O 1
ATOM 2908 N N . MET C 1 34 ? 24.854 24.371 53.547 1.00 56.83 29 MET C N 1
ATOM 2909 C CA . MET C 1 34 ? 25.421 23.608 54.650 1.00 58.25 29 MET C CA 1
ATOM 2910 C C . MET C 1 34 ? 26.681 24.258 55.203 1.00 63.08 29 MET C C 1
ATOM 2911 O O . MET C 1 34 ? 27.083 23.993 56.336 1.00 59.50 29 MET C O 1
ATOM 2925 N N . LEU C 1 35 ? 27.308 25.100 54.393 1.00 60.38 30 LEU C N 1
ATOM 2926 C CA . LEU C 1 35 ? 28.496 25.820 54.820 1.00 57.01 30 LEU C CA 1
ATOM 2927 C C . LEU C 1 35 ? 28.123 26.874 55.856 1.00 58.86 30 LEU C C 1
ATOM 2928 O O . LEU C 1 35 ? 28.907 27.181 56.754 1.00 58.47 30 LEU C O 1
ATOM 2944 N N . GLU C 1 36 ? 26.920 27.424 55.726 1.00 67.09 31 GLU C N 1
ATOM 2945 C CA . GLU C 1 36 ? 26.431 28.425 56.666 1.00 75.94 31 GLU C CA 1
ATOM 2946 C C . GLU C 1 36 ? 26.093 27.779 58.009 1.00 74.08 31 GLU C C 1
ATOM 2947 O O . GLU C 1 36 ? 26.188 28.422 59.054 1.00 80.36 31 GLU C O 1
ATOM 2959 N N . ARG C 1 37 ? 25.694 26.509 57.975 1.00 64.65 32 ARG C N 1
ATOM 2960 C CA . ARG C 1 37 ? 25.462 25.748 59.200 1.00 66.58 32 ARG C CA 1
ATOM 2961 C C . ARG C 1 37 ? 26.769 25.590 59.961 1.00 72.74 32 ARG C C 1
ATOM 2962 O O . ARG C 1 37 ? 26.818 25.729 61.183 1.00 78.36 32 ARG C O 1
ATOM 2983 N N . LEU C 1 38 ? 27.823 25.284 59.213 1.00 71.74 33 LEU C N 1
ATOM 2984 C CA . LEU C 1 38 ? 29.153 25.088 59.768 1.00 69.93 33 LEU C CA 1
ATOM 2985 C C . LEU C 1 38 ? 29.622 26.320 60.537 1.00 76.10 33 LEU C C 1
ATOM 2986 O O . LEU C 1 38 ? 30.294 26.208 61.562 1.00 83.43 33 LEU C O 1
ATOM 3002 N N . GLU C 1 39 ? 29.266 27.495 60.027 1.00 77.97 34 GLU C N 1
ATOM 3003 C CA . GLU C 1 39 ? 29.635 28.761 60.656 1.00 83.54 34 GLU C CA 1
ATOM 3004 C C . GLU C 1 39 ? 28.926 28.968 61.992 1.00 88.23 34 GLU C C 1
ATOM 3005 O O . GLU C 1 39 ? 29.563 29.288 62.995 1.00 96.69 34 GLU C O 1
ATOM 3017 N N . LYS C 1 40 ? 27.606 28.804 61.989 1.00 87.35 35 LYS C N 1
ATOM 3018 C CA . LYS C 1 40 ? 26.794 28.975 63.193 1.00 95.31 35 LYS C CA 1
ATOM 3019 C C . LYS C 1 40 ? 27.275 28.090 64.340 1.00 96.05 35 LYS C C 1
ATOM 3020 O O . LYS C 1 40 ? 27.157 28.451 65.511 1.00 96.26 35 LYS C O 1
ATOM 3039 N N . ASN C 1 41 ? 27.816 26.928 63.990 1.00 88.85 36 ASN C N 1
ATOM 3040 C CA . ASN C 1 41 ? 28.257 25.949 64.975 1.00 86.43 36 ASN C CA 1
ATOM 3041 C C . ASN C 1 41 ? 29.037 24.821 64.309 1.00 82.70 36 ASN C C 1
ATOM 3042 O O . ASN C 1 41 ? 28.447 23.835 63.869 1.00 81.02 36 ASN C O 1
ATOM 3053 N N . PRO C 1 42 ? 30.371 24.958 64.231 1.00 82.49 37 PRO C N 1
ATOM 3054 C CA . PRO C 1 42 ? 31.144 23.927 63.536 1.00 79.99 37 PRO C CA 1
ATOM 3055 C C . PRO C 1 42 ? 31.202 22.619 64.321 1.00 83.46 37 PRO C C 1
ATOM 3056 O O . PRO C 1 42 ? 32.216 22.320 64.951 1.00 87.49 37 PRO C O 1
ATOM 3067 N N . ASP C 1 43 ? 30.115 21.852 64.289 1.00 83.82 38 ASP C N 1
ATOM 3068 C CA . ASP C 1 43 ? 30.104 20.520 64.885 1.00 80.57 38 ASP C CA 1
ATOM 3069 C C . ASP C 1 43 ? 31.015 19.597 64.084 1.00 81.61 38 ASP C C 1
ATOM 3070 O O . ASP C 1 43 ? 31.678 20.034 63.145 1.00 83.97 38 ASP C O 1
ATOM 3079 N N . LYS C 1 44 ? 31.045 18.322 64.456 1.00 82.38 39 LYS C N 1
ATOM 3080 C CA . LYS C 1 44 ? 31.856 17.338 63.748 1.00 74.22 39 LYS C CA 1
ATOM 3081 C C . LYS C 1 44 ? 30.991 16.476 62.835 1.00 76.08 39 LYS C C 1
ATOM 3082 O O . LYS C 1 44 ? 31.477 15.932 61.848 1.00 75.18 39 LYS C O 1
ATOM 3101 N N . ASP C 1 45 ? 29.708 16.361 63.165 1.00 78.57 40 ASP C N 1
ATOM 3102 C CA . ASP C 1 45 ? 28.761 15.631 62.326 1.00 87.52 40 ASP C CA 1
ATOM 3103 C C . ASP C 1 45 ? 28.347 16.481 61.126 1.00 81.97 40 ASP C C 1
ATOM 3104 O O . ASP C 1 45 ? 28.050 15.954 60.054 1.00 79.97 40 ASP C O 1
ATOM 3113 N N . VAL C 1 46 ? 28.323 17.798 61.313 1.00 75.16 41 VAL C N 1
ATOM 3114 C CA . VAL C 1 46 ? 28.053 18.720 60.216 1.00 75.65 41 VAL C CA 1
ATOM 3115 C C . VAL C 1 46 ? 29.210 18.679 59.225 1.00 72.09 41 VAL C C 1
ATOM 3116 O O . VAL C 1 46 ? 28.997 18.640 58.015 1.00 70.75 41 VAL C O 1
ATOM 3129 N N . ILE C 1 47 ? 30.434 18.686 59.748 1.00 69.69 42 ILE C N 1
ATOM 3130 C CA . ILE C 1 47 ? 31.631 18.544 58.923 1.00 65.97 42 ILE C CA 1
ATOM 3131 C C . ILE C 1 47 ? 31.555 17.273 58.083 1.00 62.91 42 ILE C C 1
ATOM 3132 O O . ILE C 1 47 ? 31.911 17.279 56.906 1.00 58.64 42 ILE C O 1
ATOM 3148 N N . VAL C 1 48 ? 31.080 16.190 58.693 1.00 66.86 43 VAL C N 1
ATOM 3149 C CA . VAL C 1 48 ? 30.901 14.922 57.990 1.00 67.81 43 VAL C CA 1
ATOM 3150 C C . VAL C 1 48 ? 29.944 15.088 56.814 1.00 66.26 43 VAL C C 1
ATOM 3151 O O . VAL C 1 48 ? 30.222 14.625 55.707 1.00 60.34 43 VAL C O 1
ATOM 3164 N N . GLU C 1 49 ? 28.821 15.755 57.057 1.00 64.08 44 GLU C N 1
ATOM 3165 C CA . GLU C 1 49 ? 27.810 15.944 56.025 1.00 73.62 44 GLU C CA 1
ATOM 3166 C C . GLU C 1 49 ? 28.353 16.809 54.892 1.00 64.71 44 GLU C C 1
ATOM 3167 O O . GLU C 1 49 ? 28.124 16.521 53.719 1.00 61.71 44 GLU C O 1
ATOM 3179 N N . VAL C 1 50 ? 29.082 17.862 55.250 1.00 57.74 45 VAL C N 1
ATOM 3180 C CA . VAL C 1 50 ? 29.695 18.747 54.265 1.00 57.07 45 VAL C CA 1
ATOM 3181 C C . VAL C 1 50 ? 30.661 17.976 53.375 1.00 49.87 45 VAL C C 1
ATOM 3182 O O . VAL C 1 50 ? 30.706 18.194 52.168 1.00 43.88 45 VAL C O 1
ATOM 3195 N N . LEU C 1 51 ? 31.427 17.069 53.972 1.00 53.84 46 LEU C N 1
ATOM 3196 C CA . LEU C 1 51 ? 32.376 16.268 53.210 1.00 50.78 46 LEU C CA 1
ATOM 3197 C C . LEU C 1 51 ? 31.649 15.388 52.200 1.00 47.53 46 LEU C C 1
ATOM 3198 O O . LEU C 1 51 ? 32.119 15.207 51.080 1.00 40.72 46 LEU C O 1
ATOM 3214 N N . LYS C 1 52 ? 30.497 14.853 52.596 1.00 49.09 47 LYS C N 1
ATOM 3215 C CA . LYS C 1 52 ? 29.722 13.982 51.716 1.00 47.52 47 LYS C CA 1
ATOM 3216 C C . LYS C 1 52 ? 29.235 14.729 50.477 1.00 37.60 47 LYS C C 1
ATOM 3217 O O . LYS C 1 52 ? 29.327 14.221 49.362 1.00 43.64 47 LYS C O 1
ATOM 3236 N N . VAL C 1 53 ? 28.720 15.937 50.677 1.00 30.80 48 VAL C N 1
ATOM 3237 C CA . VAL C 1 53 ? 28.226 16.748 49.570 1.00 47.61 48 VAL C CA 1
ATOM 3238 C C . VAL C 1 53 ? 29.378 17.207 48.674 1.00 34.13 48 VAL C C 1
ATOM 3239 O O . VAL C 1 53 ? 29.207 17.346 47.463 1.00 32.86 48 VAL C O 1
ATOM 3252 N N . ILE C 1 54 ? 30.552 17.422 49.263 1.00 28.40 49 ILE C N 1
ATOM 3253 C CA . ILE C 1 54 ? 31.732 17.781 48.481 1.00 30.66 49 ILE C CA 1
ATOM 3254 C C . ILE C 1 54 ? 32.087 16.643 47.527 1.00 37.20 49 ILE C C 1
ATOM 3255 O O . ILE C 1 54 ? 32.427 16.884 46.368 1.00 34.03 49 ILE C O 1
ATOM 3271 N N . VAL C 1 55 ? 31.987 15.405 48.005 1.00 36.40 50 VAL C N 1
ATOM 3272 C CA . VAL C 1 55 ? 32.248 14.246 47.155 1.00 36.26 50 VAL C CA 1
ATOM 3273 C C . VAL C 1 55 ? 31.178 14.121 46.075 1.00 26.47 50 VAL C C 1
ATOM 3274 O O . VAL C 1 55 ? 31.471 13.728 44.948 1.00 28.99 50 VAL C O 1
ATOM 3287 N N . LYS C 1 56 ? 29.938 14.453 46.418 1.00 34.46 51 LYS C N 1
ATOM 3288 C CA . LYS C 1 56 ? 28.869 14.462 45.427 1.00 34.93 51 LYS C CA 1
ATOM 3289 C C . LYS C 1 56 ? 29.154 15.518 44.362 1.00 27.97 51 LYS C C 1
ATOM 3290 O O . LYS C 1 56 ? 28.932 15.289 43.176 1.00 36.73 51 LYS C O 1
ATOM 3309 N N . ALA C 1 57 ? 29.655 16.672 44.793 1.00 27.90 52 ALA C N 1
ATOM 3310 C CA . ALA C 1 57 ? 29.996 17.745 43.866 1.00 24.58 52 ALA C CA 1
ATOM 3311 C C . ALA C 1 57 ? 31.127 17.307 42.944 1.00 26.28 52 ALA C C 1
ATOM 3312 O O . ALA C 1 57 ? 31.067 17.521 41.737 1.00 23.06 52 ALA C O 1
ATOM 3319 N N . ILE C 1 58 ? 32.154 16.685 43.518 1.00 25.99 53 ILE C N 1
ATOM 3320 C CA . ILE C 1 58 ? 33.290 16.206 42.738 1.00 22.73 53 ILE C CA 1
ATOM 3321 C C . ILE C 1 58 ? 32.846 15.113 41.771 1.00 28.16 53 ILE C C 1
ATOM 3322 O O . ILE C 1 58 ? 33.307 15.065 40.633 1.00 28.75 53 ILE C O 1
ATOM 3338 N N . GLU C 1 59 ? 31.952 14.237 42.224 1.00 25.98 54 GLU C N 1
ATOM 3339 C CA . GLU C 1 59 ? 31.357 13.232 41.348 1.00 30.14 54 GLU C CA 1
ATOM 3340 C C . GLU C 1 59 ? 30.676 13.909 40.167 1.00 28.65 54 GLU C C 1
ATOM 3341 O O . GLU C 1 59 ? 30.931 13.574 39.011 1.00 32.06 54 GLU C O 1
ATOM 3353 N N . ALA C 1 60 ? 29.803 14.862 40.471 1.00 24.47 55 ALA C N 1
ATOM 3354 C CA . ALA C 1 60 ? 29.082 15.592 39.442 1.00 28.77 55 ALA C CA 1
ATOM 3355 C C . ALA C 1 60 ? 30.065 16.299 38.517 1.00 28.12 55 ALA C C 1
ATOM 3356 O O . ALA C 1 60 ? 29.849 16.373 37.309 1.00 24.35 55 ALA C O 1
ATOM 3363 N N . SER C 1 61 ? 31.155 16.802 39.088 1.00 19.97 56 SER C N 1
ATOM 3364 C CA . SER C 1 61 ? 32.141 17.535 38.309 1.00 25.30 56 SER C CA 1
ATOM 3365 C C . SER C 1 61 ? 32.848 16.611 37.328 1.00 27.44 56 SER C C 1
ATOM 3366 O O . SER C 1 61 ? 33.021 16.957 36.162 1.00 25.88 56 SER C O 1
ATOM 3374 N N . VAL C 1 62 ? 33.256 15.438 37.801 1.00 26.79 57 VAL C N 1
ATOM 3375 C CA . VAL C 1 62 ? 33.914 14.461 36.941 1.00 27.47 57 VAL C CA 1
ATOM 3376 C C . VAL C 1 62 ? 32.963 14.016 35.837 1.00 28.03 57 VAL C C 1
ATOM 3377 O O . VAL C 1 62 ? 33.370 13.853 34.688 1.00 30.00 57 VAL C O 1
ATOM 3390 N N . GLU C 1 63 ? 31.693 13.832 36.185 1.00 35.04 58 GLU C N 1
ATOM 3391 C CA . GLU C 1 63 ? 30.694 13.422 35.205 1.00 31.84 58 GLU C CA 1
ATOM 3392 C C . GLU C 1 63 ? 30.557 14.486 34.123 1.00 42.01 58 GLU C C 1
ATOM 3393 O O . GLU C 1 63 ? 30.467 14.168 32.937 1.00 29.53 58 GLU C O 1
ATOM 3405 N N . ASN C 1 64 ? 30.533 15.749 34.515 1.00 30.23 59 ASN C N 1
ATOM 3406 C CA . ASN C 1 64 ? 30.490 16.833 33.563 1.00 25.78 59 ASN C CA 1
ATOM 3407 C C . ASN C 1 64 ? 31.704 16.847 32.657 1.00 25.22 59 ASN C C 1
ATOM 3408 O O . ASN C 1 64 ? 31.606 17.049 31.503 1.00 26.83 59 ASN C O 1
ATOM 3419 N N . GLN C 1 65 ? 32.858 16.625 33.209 1.00 30.88 60 GLN C N 1
ATOM 3420 C CA . GLN C 1 65 ? 34.076 16.648 32.415 1.00 34.96 60 GLN C CA 1
ATOM 3421 C C . GLN C 1 65 ? 34.110 15.478 31.436 1.00 30.56 60 GLN C C 1
ATOM 3422 O O . GLN C 1 65 ? 34.723 15.573 30.375 1.00 34.28 60 GLN C O 1
ATOM 3436 N N . ARG C 1 66 ? 33.432 14.385 31.777 1.00 31.17 61 ARG C N 1
ATOM 3437 C CA . ARG C 1 66 ? 33.352 13.245 30.871 1.00 37.92 61 ARG C CA 1
ATOM 3438 C C . ARG C 1 66 ? 32.556 13.615 29.633 1.00 32.94 61 ARG C C 1
ATOM 3439 O O . ARG C 1 66 ? 32.976 13.342 28.511 1.00 36.34 61 ARG C O 1
ATOM 3460 N N . ILE C 1 67 ? 31.409 14.248 29.845 1.00 30.81 62 ILE C N 1
ATOM 3461 C CA . ILE C 1 67 ? 30.556 14.665 28.744 1.00 31.49 62 ILE C CA 1
ATOM 3462 C C . ILE C 1 67 ? 31.278 15.712 27.900 1.00 38.49 62 ILE C C 1
ATOM 3463 O O . ILE C 1 67 ? 31.153 15.726 26.677 1.00 30.32 62 ILE C O 1
ATOM 3479 N N . SER C 1 68 ? 32.040 16.580 28.559 1.00 32.15 63 SER C N 1
ATOM 3480 C CA . SER C 1 68 ? 32.816 17.601 27.861 1.00 32.40 63 SER C CA 1
ATOM 3481 C C . SER C 1 68 ? 33.842 16.968 26.923 1.00 36.39 63 SER C C 1
ATOM 3482 O O . SER C 1 68 ? 33.967 17.371 25.765 1.00 33.94 63 SER C O 1
ATOM 3490 N N . ALA C 1 69 ? 34.581 15.985 27.428 1.00 26.01 64 ALA C N 1
ATOM 3491 C CA . ALA C 1 69 ? 35.560 15.272 26.613 1.00 39.40 64 ALA C CA 1
ATOM 3492 C C . ALA C 1 69 ? 34.879 14.603 25.421 1.00 36.54 64 ALA C C 1
ATOM 3493 O O . ALA C 1 69 ? 35.415 14.603 24.314 1.00 37.12 64 ALA C O 1
ATOM 3500 N N . GLU C 1 70 ? 33.695 14.041 25.657 1.00 35.76 65 GLU C N 1
ATOM 3501 C CA . GLU C 1 70 ? 32.887 13.460 24.586 1.00 34.42 65 GLU C CA 1
ATOM 3502 C C . GLU C 1 70 ? 32.621 14.474 23.489 1.00 38.59 65 GLU C C 1
ATOM 3503 O O . GLU C 1 70 ? 32.772 14.179 22.305 1.00 46.42 65 GLU C O 1
ATOM 3515 N N . ASN C 1 71 ? 32.264 15.675 23.875 1.00 34.20 66 ASN C N 1
ATOM 3516 C CA . ASN C 1 71 ? 31.927 16.712 22.932 1.00 35.98 66 ASN C CA 1
ATOM 3517 C C . ASN C 1 71 ? 33.158 17.188 22.199 1.00 33.89 66 ASN C C 1
ATOM 3518 O O . ASN C 1 71 ? 33.099 17.588 21.094 1.00 42.92 66 ASN C O 1
ATOM 3529 N N . GLN C 1 72 ? 34.289 17.113 22.836 1.00 39.09 67 GLN C N 1
ATOM 3530 C CA . GLN C 1 72 ? 35.535 17.516 22.194 1.00 46.89 67 GLN C CA 1
ATOM 3531 C C . GLN C 1 72 ? 35.974 16.511 21.138 1.00 45.96 67 GLN C C 1
ATOM 3532 O O . GLN C 1 72 ? 36.583 16.889 20.139 1.00 48.36 67 GLN C O 1
ATOM 3546 N N . LYS C 1 73 ? 35.676 15.234 21.365 1.00 47.26 68 LYS C N 1
ATOM 3547 C CA . LYS C 1 73 ? 35.926 14.204 20.361 1.00 53.25 68 LYS C CA 1
ATOM 3548 C C . LYS C 1 73 ? 35.120 14.500 19.102 1.00 48.97 68 LYS C C 1
ATOM 3549 O O . LYS C 1 73 ? 35.652 14.488 17.991 1.00 53.01 68 LYS C O 1
ATOM 3568 N N . ALA C 1 74 ? 33.830 14.764 19.290 1.00 44.18 69 ALA C N 1
ATOM 3569 C CA . ALA C 1 74 ? 32.922 15.038 18.182 1.00 49.55 69 ALA C CA 1
ATOM 3570 C C . ALA C 1 74 ? 33.345 16.279 17.406 1.00 48.02 69 ALA C C 1
ATOM 3571 O O . ALA C 1 74 ? 33.284 16.306 16.178 1.00 52.12 69 ALA C O 1
ATOM 3578 N N . LEU C 1 75 ? 33.772 17.308 18.129 1.00 52.63 70 LEU C N 1
ATOM 3579 C CA . LEU C 1 75 ? 34.193 18.553 17.503 1.00 60.37 70 LEU C CA 1
ATOM 3580 C C . LEU C 1 75 ? 35.456 18.353 16.662 1.00 53.56 70 LEU C C 1
ATOM 3581 O O . LEU C 1 75 ? 35.676 19.069 15.686 1.00 62.80 70 LEU C O 1
ATOM 3597 N N . ALA C 1 76 ? 36.275 17.373 17.037 1.00 55.43 71 ALA C N 1
ATOM 3598 C CA . ALA C 1 76 ? 37.541 17.122 16.350 1.00 61.14 71 ALA C CA 1
ATOM 3599 C C . ALA C 1 76 ? 37.358 16.214 15.135 1.00 58.88 71 ALA C C 1
ATOM 3600 O O . ALA C 1 76 ? 36.549 15.286 15.150 1.00 65.87 71 ALA C O 1
#

Sequence (210 aa):
KYKIKETLKRLEDSLRELRRILEELKEMLERLEKNPDKDVIVEVLKVIVKAIEASVENQRISAENQKALAYKIKETLKRLEDSLRELRRILEELKEMLERLEKNPDKDVIVEVLKVIVKAIEASVENQRISAENQKALATKYKIKETLKRLEDSLRELRRILEELKEMLERLEKNPDKDVIVEVLKVIVKAIEASVENQRISAENQKALA

Secondary structure (DSSP, 8-state):
-HHHHHHHHHHHHHHHHHHHHHHHHHHHHTTTSSS--TTHHHHHHHHHHHHHHHHHHHHHHHHHHHHHH-/--HHHHHHHHHHHHHHHHHHHHHHHHHHHHHHH---SHHHHHHHHHHHHHHHHHHHHHHHHHHHHHHH-/-HHHHHHHHHHHHHHHHHHHHHHHHHHHHHHHHHH---SHHHHHHHHHHHHHHHHHHHHHHHHHHHHHHH-

Nearest PDB structures (foldseek):
  5j0j-assembly1_A  TM=1.014E+00  e=2.027E-08  synthetic construct
  8szz-assembly1_R  TM=9.439E-01  e=6.171E-02  synthetic construct
  8szz-assembly1_T  TM=9.494E-01  e=7.544E-02  synthetic construct
  8szz-assembly1_W  TM=9.468E-01  e=7.544E-02  synthetic construct
  8szz-assembly1_3  TM=9.431E-01  e=7.544E-02  synthetic construct

B-factor: mean 65.92, std 29.04, range [19.26, 189.42]